Protein AF-A0A317XML4-F1 (afdb_monomer)

Secondary structure (DSSP, 8-state):
--B--HHHHHHHHHHHHHTT----B-SSTTBSBSS-----HHHHHHHHHHTT------SS---SS--TT-SSSB-TTSTTGGG-EEEEEEEE--SSEEEEEESSS--TTEEEEE-STTTTTT-EEEEEEEESSSS-EEEEEEEETHHHHHHHH-SS---SPPSSHHHHHHHHHHHHHHHHHHHHS-HHHH-BEEEEEEEE-SBHHHHHHHHHTSGGG-HHHHHS--SGGGGGG-EEEEEE-HHHHHHHHHHHHHT--

Mean predicted aligned error: 6.86 Å

Foldseek 3Di:
DQFDQLVCQVQLVVLCVVVVNDFDQDPDSGGRGPDDDDDDPLRSVVSCVVSPNPDDDDDPDDCPDDNPPDPKAFDPPDPCLQVDKDKDKDWDWDLFFKWKDFPDDADPFKDFDFDLPPVSPRTAKIWGFADDPVPDTKTKIKGTLQVVVCCVLDPDDDPDDDPDPVVVVVVLVSLVVVLVSLVPDGSRNGGTMMMIIMDRGSMPVRVCVVVVPDCRRPPCCQCPNPDPSSNRNRMDIDTHHSVNSSVSSVVVSVVSD

Organism: NCBI:txid1882483

Structure (mmCIF, N/CA/C/O backbone):
data_AF-A0A317XML4-F1
#
_entry.id   AF-A0A317XML4-F1
#
loop_
_atom_site.group_PDB
_atom_site.id
_atom_site.type_symbol
_atom_site.label_atom_id
_atom_site.label_alt_id
_atom_site.label_comp_id
_atom_site.label_asym_id
_atom_site.label_entity_id
_atom_site.label_seq_id
_atom_site.pdbx_PDB_ins_code
_atom_site.Cartn_x
_atom_site.Cartn_y
_atom_site.Cartn_z
_atom_site.occupancy
_atom_site.B_iso_or_equiv
_atom_site.auth_seq_id
_atom_site.auth_comp_id
_atom_site.auth_asym_id
_atom_site.auth_atom_id
_atom_site.pdbx_PDB_model_num
ATOM 1 N N . MET A 1 1 ? 5.910 8.068 15.445 1.00 62.94 1 MET A N 1
ATOM 2 C CA . MET A 1 1 ? 5.777 8.589 16.822 1.00 62.94 1 MET A CA 1
ATOM 3 C C . MET A 1 1 ? 4.395 8.221 17.334 1.00 62.94 1 MET A C 1
ATOM 5 O O . MET A 1 1 ? 3.422 8.563 16.672 1.00 62.94 1 MET A O 1
ATOM 9 N N . VAL A 1 2 ? 4.318 7.474 18.438 1.00 75.88 2 VAL A N 1
ATOM 10 C CA . VAL A 1 2 ? 3.042 7.070 19.051 1.00 75.88 2 VAL A CA 1
ATOM 11 C C . VAL A 1 2 ? 2.436 8.283 19.752 1.00 75.88 2 VAL A C 1
ATOM 13 O O . VAL A 1 2 ? 3.113 8.916 20.568 1.00 75.88 2 VAL A O 1
ATOM 16 N N . LYS A 1 3 ? 1.191 8.614 19.399 1.00 83.56 3 LYS A N 1
ATOM 17 C CA . LYS A 1 3 ? 0.411 9.648 20.080 1.00 83.56 3 LYS A CA 1
ATOM 18 C C . LYS A 1 3 ? -0.447 8.992 21.155 1.00 83.56 3 LYS A C 1
ATOM 20 O O . LYS A 1 3 ? -1.128 8.016 20.855 1.00 83.56 3 LYS A O 1
ATOM 25 N N . VAL A 1 4 ? -0.397 9.517 22.371 1.00 86.19 4 VAL A N 1
ATOM 26 C CA . VAL A 1 4 ? -1.144 9.013 23.531 1.00 86.19 4 VAL A CA 1
ATOM 27 C C . VAL A 1 4 ? -1.836 10.202 24.184 1.00 86.19 4 VAL A C 1
ATOM 29 O O . VAL A 1 4 ? -1.264 11.293 24.225 1.00 86.19 4 VAL A O 1
ATOM 32 N N . ALA A 1 5 ? -3.075 10.016 24.636 1.00 88.62 5 ALA A N 1
ATOM 33 C CA . ALA A 1 5 ? -3.770 11.060 25.376 1.00 88.62 5 ALA A CA 1
ATOM 34 C C . ALA A 1 5 ? -3.014 11.339 26.697 1.00 88.62 5 ALA A C 1
ATOM 36 O O . ALA A 1 5 ? -2.493 10.386 27.290 1.00 88.62 5 ALA A O 1
ATOM 37 N N . PRO A 1 6 ? -2.859 12.607 27.125 1.00 90.50 6 PRO A N 1
ATOM 38 C CA . PRO A 1 6 ? -1.992 12.964 28.251 1.00 90.50 6 PRO A CA 1
ATOM 39 C C . PRO A 1 6 ? -2.238 12.147 29.527 1.00 90.50 6 PRO A C 1
ATOM 41 O O . PRO A 1 6 ? -1.281 11.775 30.205 1.00 90.50 6 PRO A O 1
ATOM 44 N N . GLU A 1 7 ? -3.495 11.804 29.805 1.00 92.62 7 GLU A N 1
ATOM 45 C CA . GLU A 1 7 ? -3.939 11.014 30.954 1.00 92.62 7 GLU A CA 1
ATOM 46 C C . GLU A 1 7 ? -3.353 9.593 30.991 1.00 92.62 7 GLU A C 1
ATOM 48 O O . GLU A 1 7 ? -3.077 9.069 32.067 1.00 92.62 7 GLU A O 1
ATOM 53 N N . TYR A 1 8 ? -3.081 8.984 29.833 1.00 92.31 8 TYR A N 1
ATOM 54 C CA . TYR A 1 8 ? -2.523 7.631 29.744 1.00 92.31 8 TYR A CA 1
ATOM 55 C C . TYR A 1 8 ? -0.997 7.617 29.645 1.00 92.31 8 TYR A C 1
ATOM 57 O O . TYR A 1 8 ? -0.382 6.555 29.723 1.00 92.31 8 TYR A O 1
ATOM 65 N N . LYS A 1 9 ? -0.352 8.774 29.463 1.00 92.44 9 LYS A N 1
ATOM 66 C CA . LYS A 1 9 ? 1.081 8.839 29.156 1.00 92.44 9 LYS A CA 1
ATOM 67 C C . LYS A 1 9 ? 1.959 8.343 30.301 1.00 92.44 9 LYS A C 1
ATOM 69 O O . LYS A 1 9 ? 2.799 7.477 30.070 1.00 92.44 9 LYS A O 1
ATOM 74 N N . GLN A 1 10 ? 1.791 8.897 31.501 1.00 92.81 10 GLN A N 1
ATOM 75 C CA . GLN A 1 10 ? 2.610 8.507 32.650 1.00 92.81 10 GLN A CA 1
ATOM 76 C C . GLN A 1 10 ? 2.334 7.055 33.079 1.00 92.81 10 GLN A C 1
ATOM 78 O O . GLN A 1 10 ? 3.298 6.291 33.130 1.00 92.81 10 GLN A O 1
ATOM 83 N N . PRO A 1 11 ? 1.064 6.614 33.237 1.00 94.25 11 PRO A N 1
ATOM 84 C CA . PRO A 1 11 ? 0.772 5.215 33.552 1.00 94.25 11 PRO A CA 1
ATOM 85 C C . PRO A 1 11 ? 1.378 4.229 32.545 1.00 94.25 11 PRO A C 1
ATOM 87 O O . PRO A 1 11 ? 1.911 3.189 32.930 1.00 94.25 11 PRO A O 1
ATOM 90 N N . LEU A 1 12 ? 1.350 4.564 31.249 1.00 93.19 12 LEU A N 1
ATOM 91 C CA . LEU A 1 12 ? 1.927 3.714 30.209 1.00 93.19 12 LEU A CA 1
ATOM 92 C C . LEU A 1 12 ? 3.452 3.619 30.317 1.00 93.19 12 LEU A C 1
ATOM 94 O O . LEU A 1 12 ? 4.011 2.540 30.127 1.00 93.19 12 LEU A O 1
ATOM 98 N N . LEU A 1 13 ? 4.136 4.731 30.600 1.00 92.38 13 LEU A N 1
ATOM 99 C CA . LEU A 1 13 ? 5.589 4.740 30.786 1.00 92.38 13 LEU A CA 1
ATOM 100 C C . LEU A 1 13 ? 5.996 3.894 31.995 1.00 92.38 13 LEU A C 1
ATOM 102 O O . LEU A 1 13 ? 6.922 3.093 31.875 1.00 92.38 13 LEU A O 1
ATOM 106 N N . ASP A 1 14 ? 5.275 4.020 33.109 1.00 92.56 14 ASP A N 1
ATOM 107 C CA . ASP A 1 14 ? 5.543 3.266 34.336 1.00 92.56 14 ASP A CA 1
ATOM 108 C C . ASP A 1 14 ? 5.319 1.764 34.122 1.00 92.56 14 ASP A C 1
ATOM 110 O O . ASP A 1 14 ? 6.162 0.943 34.494 1.00 92.56 14 ASP A O 1
ATOM 114 N N . PHE A 1 15 ? 4.236 1.392 33.430 1.00 92.56 15 PHE A N 1
ATOM 115 C CA . PHE A 1 15 ? 3.964 -0.002 33.084 1.00 92.56 15 PHE A CA 1
ATOM 116 C C . PHE A 1 15 ? 5.056 -0.592 32.182 1.00 92.56 15 PHE A C 1
ATOM 118 O O . PHE A 1 15 ? 5.549 -1.695 32.430 1.00 92.56 15 PHE A O 1
ATOM 125 N N . LEU A 1 16 ? 5.466 0.138 31.140 1.00 91.12 16 LEU A N 1
ATOM 126 C CA . LEU A 1 16 ? 6.523 -0.299 30.225 1.00 91.12 16 LEU A CA 1
ATOM 127 C C . LEU A 1 16 ? 7.871 -0.447 30.945 1.00 91.12 16 LEU A C 1
ATOM 129 O O . LEU A 1 16 ? 8.558 -1.452 30.742 1.00 91.12 16 LEU A O 1
ATOM 133 N N . ALA A 1 17 ? 8.221 0.500 31.819 1.00 89.38 17 ALA A N 1
ATOM 134 C CA . ALA A 1 17 ? 9.421 0.427 32.646 1.00 89.38 17 ALA A CA 1
ATOM 135 C C . ALA A 1 17 ? 9.387 -0.791 33.584 1.00 89.38 17 ALA A C 1
ATOM 137 O O . ALA A 1 17 ? 10.364 -1.537 33.656 1.00 89.38 17 ALA A O 1
ATOM 138 N N . GLY A 1 18 ? 8.238 -1.070 34.212 1.00 87.75 18 GLY A N 1
ATOM 139 C CA . GLY A 1 18 ? 8.021 -2.261 35.042 1.00 87.75 18 GLY A CA 1
ATOM 140 C C . GLY A 1 18 ? 8.136 -3.591 34.283 1.00 87.75 18 GLY A C 1
ATOM 141 O O . GLY A 1 18 ? 8.391 -4.629 34.887 1.00 87.75 18 GLY A O 1
ATOM 142 N N . LYS A 1 19 ? 8.006 -3.576 32.950 1.00 87.12 19 LYS A N 1
ATOM 143 C CA . LYS A 1 19 ? 8.251 -4.728 32.061 1.00 87.12 19 LYS A CA 1
ATOM 144 C C . LYS A 1 19 ? 9.677 -4.765 31.489 1.00 87.12 19 LYS A C 1
ATOM 146 O O . LYS A 1 19 ? 9.942 -5.541 30.572 1.00 87.12 19 LYS A O 1
ATOM 151 N N . GLY A 1 20 ? 10.587 -3.935 32.002 1.00 84.88 20 GLY A N 1
ATOM 152 C CA . GLY A 1 20 ? 11.986 -3.870 31.569 1.00 84.88 20 GLY A CA 1
ATOM 153 C C . GLY A 1 20 ? 12.200 -3.152 30.233 1.00 84.88 20 GLY A C 1
ATOM 154 O O . GLY A 1 20 ? 13.279 -3.247 29.648 1.00 84.88 20 GLY A O 1
ATOM 155 N N . VAL A 1 21 ? 11.194 -2.437 29.717 1.00 86.38 21 VAL A N 1
ATOM 156 C CA . VAL A 1 21 ? 11.341 -1.649 28.491 1.00 86.38 21 VAL A CA 1
ATOM 157 C C . VAL A 1 21 ? 11.986 -0.310 28.842 1.00 86.38 21 VAL A C 1
ATOM 159 O O . VAL A 1 21 ? 11.403 0.512 29.544 1.00 86.38 21 VAL A O 1
ATOM 162 N N . VAL A 1 22 ? 13.186 -0.060 28.317 1.00 86.00 22 VAL A N 1
ATOM 163 C CA . VAL A 1 22 ? 13.890 1.212 28.523 1.00 86.00 22 VAL A CA 1
ATOM 164 C C . VAL A 1 22 ? 13.271 2.288 27.628 1.00 86.00 22 VAL A C 1
ATOM 166 O O . VAL A 1 22 ? 13.549 2.364 26.430 1.00 86.00 22 VAL A O 1
ATOM 169 N N . VAL A 1 23 ? 12.412 3.126 28.208 1.00 85.88 23 VAL A N 1
ATOM 170 C CA . VAL A 1 23 ? 11.758 4.255 27.531 1.00 85.88 23 VAL A CA 1
ATOM 171 C C . VAL A 1 23 ? 11.934 5.544 28.321 1.00 85.88 23 VAL A C 1
ATOM 173 O O . VAL A 1 23 ? 11.907 5.552 29.546 1.00 85.88 23 VAL A O 1
ATOM 176 N N . LYS A 1 24 ? 12.091 6.660 27.603 1.00 86.50 24 LYS A N 1
ATOM 177 C CA . LYS A 1 24 ? 12.110 8.003 28.189 1.00 86.50 24 LYS A CA 1
ATOM 178 C C . LYS A 1 24 ? 10.962 8.822 27.624 1.00 86.50 24 LYS A C 1
ATOM 180 O O . LYS A 1 24 ? 10.863 8.961 26.400 1.00 86.50 24 LYS A O 1
ATOM 185 N N . GLY A 1 25 ? 10.133 9.362 28.514 1.00 88.56 25 GLY A N 1
ATOM 186 C CA . GLY A 1 25 ? 8.994 10.203 28.161 1.00 88.56 25 GLY A CA 1
ATOM 187 C C . GLY A 1 25 ? 9.398 11.406 27.306 1.00 88.56 25 GLY A C 1
ATOM 188 O O . GLY A 1 25 ? 10.465 11.990 27.500 1.00 88.56 25 GLY A O 1
ATOM 189 N N . SER A 1 26 ? 8.561 11.756 26.330 1.00 90.56 26 SER A N 1
ATOM 190 C CA . SER A 1 26 ? 8.711 13.016 25.591 1.00 90.56 26 SER A CA 1
ATOM 191 C C . SER A 1 26 ? 8.314 14.210 26.462 1.00 90.56 26 SER A C 1
ATOM 193 O O . SER A 1 26 ? 7.468 14.071 27.339 1.00 90.56 26 SER A O 1
ATOM 195 N N . GLU A 1 27 ? 8.841 15.398 26.185 1.00 90.19 27 GLU A N 1
ATOM 196 C CA . GLU A 1 27 ? 8.374 16.646 26.814 1.00 90.19 27 GLU A CA 1
ATOM 197 C C . GLU A 1 27 ? 7.024 17.099 26.230 1.00 90.19 27 GLU A C 1
ATOM 199 O O . GLU A 1 27 ? 6.230 17.749 26.903 1.00 90.19 27 GLU A O 1
ATOM 204 N N . TYR A 1 28 ? 6.702 16.684 24.999 1.00 89.81 28 TYR A N 1
ATOM 205 C CA . TYR A 1 28 ? 5.423 17.008 24.370 1.00 89.81 28 TYR A CA 1
ATOM 206 C C . TYR A 1 28 ? 4.274 16.201 24.997 1.00 89.81 28 TYR A C 1
ATOM 208 O O . TYR A 1 28 ? 4.370 14.968 25.039 1.00 89.81 28 TYR A O 1
ATOM 216 N N . PRO A 1 29 ? 3.158 16.835 25.416 1.00 87.62 29 PRO A N 1
ATOM 217 C CA . PRO A 1 29 ? 2.081 16.171 26.160 1.00 87.62 29 PRO A CA 1
ATOM 218 C C . PRO A 1 29 ? 1.502 14.931 25.477 1.00 87.62 29 PRO A C 1
ATOM 220 O O . PRO A 1 29 ? 1.214 13.944 26.140 1.00 87.62 29 PRO A O 1
ATOM 223 N N . THR A 1 30 ? 1.392 14.954 24.149 1.00 87.25 30 THR A N 1
ATOM 224 C CA . THR A 1 30 ? 0.760 13.883 23.367 1.00 87.25 30 THR A CA 1
ATOM 225 C C . THR A 1 30 ? 1.743 12.884 22.765 1.00 87.25 30 THR A C 1
ATOM 227 O O . THR A 1 30 ? 1.318 11.887 22.189 1.00 87.25 30 THR A O 1
ATOM 230 N N . ALA A 1 31 ? 3.053 13.119 22.862 1.00 87.81 31 ALA A N 1
ATOM 231 C CA . ALA A 1 31 ? 4.061 12.180 22.378 1.00 87.81 31 ALA A CA 1
ATOM 232 C C . ALA A 1 31 ? 4.511 11.261 23.518 1.00 87.81 31 ALA A C 1
ATOM 234 O O . ALA A 1 31 ? 4.876 11.739 24.592 1.00 87.81 31 ALA A O 1
ATOM 235 N N . LEU A 1 32 ? 4.523 9.945 23.278 1.00 88.00 32 LEU A N 1
ATOM 236 C CA . LEU A 1 32 ? 4.879 8.976 24.318 1.00 88.00 32 LEU A CA 1
ATOM 237 C C . LEU A 1 32 ? 6.362 9.059 24.707 1.00 88.00 32 LEU A C 1
ATOM 239 O O . LEU A 1 32 ? 6.684 9.367 25.850 1.00 88.00 32 LEU A O 1
ATOM 243 N N . ILE A 1 33 ? 7.266 8.829 23.750 1.00 89.12 33 ILE A N 1
ATOM 244 C CA . ILE A 1 33 ? 8.714 8.751 23.989 1.00 89.12 33 ILE A CA 1
ATOM 245 C C . ILE A 1 33 ? 9.490 9.821 23.222 1.00 89.12 33 ILE A C 1
ATOM 247 O O . ILE A 1 33 ? 9.076 10.247 22.143 1.00 89.12 33 ILE A O 1
ATOM 251 N N . ARG A 1 34 ? 10.640 10.230 23.768 1.00 85.56 34 ARG A N 1
ATOM 252 C CA . ARG A 1 34 ? 11.589 11.148 23.113 1.00 85.56 34 ARG A CA 1
ATOM 253 C C . ARG A 1 34 ? 12.389 10.475 21.988 1.00 85.56 34 ARG A C 1
ATOM 255 O O . ARG A 1 34 ? 12.755 11.135 21.023 1.00 85.56 34 ARG A O 1
ATOM 262 N N . GLY A 1 35 ? 12.711 9.191 22.150 1.00 80.56 35 GLY A N 1
ATOM 263 C CA . GLY A 1 35 ? 13.576 8.431 21.240 1.00 80.56 35 GLY A CA 1
ATOM 264 C C . GLY A 1 35 ? 12.828 7.624 20.173 1.00 80.56 35 GLY A C 1
ATOM 265 O O . GLY A 1 35 ? 11.612 7.714 20.034 1.00 80.56 35 GLY A O 1
ATOM 266 N N . ASN A 1 36 ? 13.572 6.775 19.458 1.00 75.19 36 ASN A N 1
ATOM 267 C CA . ASN A 1 36 ? 13.061 5.907 18.386 1.00 75.19 36 ASN A CA 1
ATOM 268 C C . ASN A 1 36 ? 12.953 4.434 18.814 1.00 75.19 36 ASN A C 1
ATOM 270 O O . ASN A 1 36 ? 13.123 3.536 17.990 1.00 75.19 36 ASN A O 1
ATOM 274 N N . GLN A 1 37 ? 12.715 4.179 20.104 1.00 80.62 37 GLN A N 1
ATOM 275 C CA . GLN A 1 37 ? 12.613 2.812 20.605 1.00 80.62 37 GLN A CA 1
ATOM 276 C C . GLN A 1 37 ? 11.454 2.084 19.918 1.00 80.62 37 GLN A C 1
ATOM 278 O O . GLN A 1 37 ? 10.338 2.603 19.830 1.00 80.62 37 GLN A O 1
ATOM 283 N N . VAL A 1 38 ? 11.726 0.877 19.427 1.00 80.88 38 VAL A N 1
ATOM 284 C CA . VAL A 1 38 ? 10.724 0.047 18.759 1.00 80.88 38 VAL A CA 1
ATOM 285 C C . VAL A 1 38 ? 9.962 -0.749 19.811 1.00 80.88 38 VAL A C 1
ATOM 287 O O . VAL A 1 38 ? 10.556 -1.500 20.582 1.00 80.88 38 VAL A O 1
ATOM 290 N N . ILE A 1 39 ? 8.639 -0.595 19.819 1.00 80.12 39 ILE A N 1
ATOM 291 C CA . ILE A 1 39 ? 7.710 -1.394 20.621 1.00 80.12 39 ILE A CA 1
ATOM 292 C C . ILE A 1 39 ? 6.760 -2.071 19.638 1.00 80.12 39 ILE A C 1
ATOM 294 O O . ILE A 1 39 ? 6.164 -1.408 18.788 1.00 80.12 39 ILE A O 1
ATOM 298 N N . THR A 1 40 ? 6.633 -3.394 19.723 1.00 80.88 40 THR A N 1
ATOM 299 C CA . THR A 1 40 ? 5.688 -4.149 18.890 1.00 80.88 40 THR A CA 1
ATOM 300 C C . THR A 1 40 ? 4.257 -3.746 19.236 1.00 80.88 40 THR A C 1
ATOM 302 O O . THR A 1 40 ? 3.941 -3.602 20.418 1.00 80.88 40 THR A O 1
ATOM 305 N N . VAL A 1 41 ? 3.381 -3.639 18.237 1.00 81.38 41 VAL A N 1
ATOM 306 C CA . VAL A 1 41 ? 1.989 -3.193 18.431 1.00 81.38 41 VAL A CA 1
ATOM 307 C C . VAL A 1 41 ? 1.239 -4.045 19.461 1.00 81.38 41 VAL A C 1
ATOM 309 O O . VAL A 1 41 ? 0.611 -3.470 20.340 1.00 81.38 41 VAL A O 1
ATOM 312 N N . GLY A 1 42 ? 1.380 -5.376 19.436 1.00 81.19 42 GLY A N 1
ATOM 313 C CA . GLY A 1 42 ? 0.744 -6.259 20.426 1.00 81.19 42 GLY A CA 1
ATOM 314 C C . GLY A 1 42 ? 1.128 -5.924 21.874 1.00 81.19 42 GLY A C 1
ATOM 315 O O . GLY A 1 42 ? 0.258 -5.714 22.711 1.00 81.19 42 GLY A O 1
ATOM 316 N N . LYS A 1 43 ? 2.429 -5.755 22.161 1.00 83.31 43 LYS A N 1
ATOM 317 C CA . LYS A 1 43 ? 2.903 -5.324 23.494 1.00 83.31 43 LYS A CA 1
ATOM 318 C C . LYS A 1 43 ? 2.383 -3.942 23.894 1.00 83.31 43 LYS A C 1
ATOM 320 O O . LYS A 1 43 ? 2.079 -3.723 25.060 1.00 83.31 43 LYS A O 1
ATOM 325 N N . LEU A 1 44 ? 2.308 -3.008 22.943 1.00 87.25 44 LEU A N 1
ATOM 326 C CA . LEU A 1 44 ? 1.776 -1.671 23.204 1.00 87.25 44 LEU A CA 1
ATOM 327 C C . LEU A 1 44 ? 0.285 -1.726 23.559 1.00 87.25 44 LEU A C 1
ATOM 329 O O . LEU A 1 44 ? -0.134 -1.022 24.472 1.00 87.25 44 LEU A O 1
ATOM 333 N N . ILE A 1 45 ? -0.491 -2.568 22.872 1.00 87.38 45 ILE A N 1
ATOM 334 C CA . ILE A 1 45 ? -1.910 -2.778 23.171 1.00 87.38 45 ILE A CA 1
ATOM 335 C C . ILE A 1 45 ? -2.084 -3.359 24.570 1.00 87.38 45 ILE A C 1
ATOM 337 O O . ILE A 1 45 ? -2.774 -2.753 25.378 1.00 87.38 45 ILE A O 1
ATOM 341 N N . GLN A 1 46 ? -1.387 -4.454 24.885 1.00 86.50 46 GLN A N 1
ATOM 342 C CA . GLN A 1 46 ? -1.466 -5.087 26.206 1.00 86.50 46 GLN A CA 1
ATOM 343 C C . GLN A 1 46 ? -1.132 -4.103 27.335 1.00 86.50 46 GLN A C 1
ATOM 345 O O . GLN A 1 46 ? -1.775 -4.106 28.380 1.00 86.50 46 GLN A O 1
ATOM 350 N N . ALA A 1 47 ? -0.135 -3.238 27.126 1.00 90.44 47 ALA A N 1
ATOM 351 C CA . ALA A 1 47 ? 0.225 -2.209 28.094 1.00 90.44 47 ALA A CA 1
ATOM 352 C C . ALA A 1 47 ? -0.858 -1.127 28.239 1.00 90.44 47 ALA A C 1
ATOM 354 O O . ALA A 1 47 ? -1.147 -0.707 29.354 1.00 90.44 47 ALA A O 1
ATOM 355 N N . LEU A 1 48 ? -1.468 -0.690 27.132 1.00 91.62 48 LEU A N 1
ATOM 356 C CA . LEU A 1 48 ? -2.572 0.274 27.134 1.00 91.62 48 LEU A CA 1
ATOM 357 C C . LEU A 1 48 ? -3.823 -0.298 27.818 1.00 91.62 48 LEU A C 1
ATOM 359 O O . LEU A 1 48 ? -4.441 0.384 28.632 1.00 91.62 48 LEU A O 1
ATOM 363 N N . GLU A 1 49 ? -4.167 -1.553 27.547 1.00 90.31 49 GLU A N 1
ATOM 364 C CA . GLU A 1 49 ? -5.280 -2.245 28.203 1.00 90.31 49 GLU A CA 1
ATOM 365 C C . GLU A 1 49 ? -5.034 -2.399 29.707 1.00 90.31 49 GLU A C 1
ATOM 367 O O . GLU A 1 49 ? -5.925 -2.126 30.509 1.00 90.31 49 GLU A O 1
ATOM 372 N N . ALA A 1 50 ? -3.806 -2.748 30.106 1.00 91.56 50 ALA A N 1
ATOM 373 C CA . ALA A 1 50 ? -3.442 -2.916 31.511 1.00 91.56 50 ALA A CA 1
ATOM 374 C C . ALA A 1 50 ? -3.556 -1.623 32.338 1.00 91.56 50 ALA A C 1
ATOM 376 O O . ALA A 1 50 ? -3.778 -1.693 33.544 1.00 91.56 50 ALA A O 1
ATOM 377 N N . ILE A 1 51 ? -3.432 -0.452 31.706 1.00 94.00 51 ILE A N 1
ATOM 378 C CA . ILE A 1 51 ? -3.640 0.852 32.358 1.00 94.00 51 ILE A CA 1
ATOM 379 C C . ILE A 1 51 ? -5.077 1.381 32.202 1.00 94.00 51 ILE A C 1
ATOM 381 O O . ILE A 1 51 ? -5.341 2.543 32.505 1.00 94.00 51 ILE A O 1
ATOM 385 N N . GLY A 1 52 ? -6.005 0.558 31.704 1.00 92.31 52 GLY A N 1
ATOM 386 C CA . GLY A 1 52 ? -7.416 0.913 31.552 1.00 92.31 52 GLY A CA 1
ATOM 387 C C . GLY A 1 52 ? -7.736 1.781 30.331 1.00 92.31 52 GLY A C 1
ATOM 388 O O . GLY A 1 52 ? -8.779 2.436 30.303 1.00 92.31 52 GLY A O 1
ATOM 389 N N . CYS A 1 53 ? -6.870 1.820 29.313 1.00 91.69 53 CYS A N 1
ATOM 390 C CA . CYS A 1 53 ? -7.185 2.497 28.057 1.00 91.69 53 CYS A CA 1
ATOM 391 C C . CYS A 1 53 ? -8.233 1.692 27.276 1.00 91.69 53 CYS A C 1
ATOM 393 O O . CYS A 1 53 ? -7.976 0.573 26.840 1.00 91.69 53 CYS A O 1
ATOM 395 N N . GLN A 1 54 ? -9.417 2.275 27.082 1.00 87.44 54 GLN A N 1
ATOM 396 C CA . GLN A 1 54 ? -10.554 1.590 26.451 1.00 87.44 54 GLN A CA 1
ATOM 397 C C . GLN A 1 54 ? -10.567 1.692 24.922 1.00 87.44 54 GLN A C 1
ATOM 399 O O . GLN A 1 54 ? -11.298 0.968 24.252 1.00 87.44 54 GLN A O 1
ATOM 404 N N . THR A 1 55 ? -9.830 2.642 24.343 1.00 86.69 55 THR A N 1
ATOM 405 C CA . THR A 1 55 ? -9.881 2.925 22.904 1.00 86.69 55 THR A CA 1
ATOM 406 C C . THR A 1 55 ? -8.497 3.238 22.367 1.00 86.69 55 THR A C 1
ATOM 408 O O . THR A 1 55 ? -7.818 4.147 22.839 1.00 86.69 55 THR A O 1
ATOM 411 N N . ILE A 1 56 ? -8.108 2.528 21.307 1.00 86.75 56 ILE A N 1
ATOM 412 C CA . ILE A 1 56 ? -6.822 2.700 20.635 1.00 86.75 56 ILE A CA 1
ATOM 413 C C . ILE A 1 56 ? -7.080 2.925 19.146 1.00 86.75 56 ILE A C 1
ATOM 415 O O . ILE A 1 56 ? -7.704 2.101 18.479 1.00 86.75 56 ILE A O 1
ATOM 419 N N . ARG A 1 57 ? -6.579 4.039 18.596 1.00 84.94 57 ARG A N 1
ATOM 420 C CA . ARG A 1 57 ? -6.639 4.315 17.154 1.00 84.94 57 ARG A CA 1
ATOM 421 C C . ARG A 1 57 ? -5.282 4.083 16.508 1.00 84.94 57 ARG A C 1
ATOM 423 O O . ARG A 1 57 ? -4.345 4.855 16.713 1.00 84.94 57 ARG A O 1
ATOM 430 N N . PHE A 1 58 ? -5.202 3.072 15.650 1.00 79.81 58 PHE A N 1
ATOM 431 C CA . PHE A 1 58 ? -4.027 2.846 14.818 1.00 79.81 58 PHE A CA 1
ATOM 432 C C . PHE A 1 58 ? -4.066 3.720 13.569 1.00 79.81 58 PHE A C 1
ATOM 434 O O . PHE A 1 58 ? -5.026 3.696 12.804 1.00 79.81 58 PHE A O 1
ATOM 441 N N . GLN A 1 59 ? -2.996 4.478 13.342 1.00 75.69 59 GLN A N 1
ATOM 442 C CA . GLN A 1 59 ? -2.755 5.147 12.067 1.00 75.69 59 GLN A CA 1
ATOM 443 C C . GLN A 1 59 ? -1.643 4.399 11.333 1.00 75.69 59 GLN A C 1
ATOM 445 O O . GLN A 1 59 ? -0.566 4.202 11.892 1.00 75.69 59 GLN A O 1
ATOM 450 N N . ALA A 1 60 ? -1.911 3.993 10.088 1.00 66.81 60 ALA A N 1
ATOM 451 C CA . ALA A 1 60 ? -0.953 3.311 9.212 1.00 66.81 60 ALA A CA 1
ATOM 452 C C . ALA A 1 60 ? -0.381 1.990 9.774 1.00 66.81 60 ALA A C 1
ATOM 454 O O . ALA A 1 60 ? 0.806 1.696 9.615 1.00 66.81 60 ALA A O 1
ATOM 455 N N . TYR A 1 61 ? -1.225 1.167 10.405 1.00 68.06 61 TYR A N 1
ATOM 456 C CA . TYR A 1 61 ? -0.860 -0.207 10.746 1.00 68.06 61 TYR A CA 1
ATOM 457 C C . TYR A 1 61 ? -0.997 -1.105 9.512 1.00 68.06 61 TYR A C 1
ATOM 459 O O . TYR A 1 61 ? -2.098 -1.438 9.082 1.00 68.06 61 TYR A O 1
ATOM 467 N N . GLY A 1 62 ? 0.135 -1.488 8.922 1.00 65.56 62 GLY A N 1
ATOM 468 C CA . GLY A 1 62 ? 0.159 -2.557 7.931 1.00 65.56 62 GLY A CA 1
ATOM 469 C C . GLY A 1 62 ? 0.114 -3.897 8.653 1.00 65.56 62 GLY A C 1
ATOM 470 O O . GLY A 1 62 ? 1.115 -4.271 9.262 1.00 65.56 62 GLY A O 1
ATOM 471 N N . MET A 1 63 ? -1.012 -4.608 8.570 1.00 64.69 63 MET A N 1
ATOM 472 C CA . MET A 1 63 ? -1.158 -5.969 9.095 1.00 64.69 63 MET A CA 1
ATOM 473 C C . MET A 1 63 ? -0.259 -6.922 8.293 1.00 64.69 63 MET A C 1
ATOM 475 O O . MET A 1 63 ? -0.667 -7.526 7.304 1.00 64.69 63 MET A O 1
ATOM 479 N N . LYS A 1 64 ? 1.021 -6.966 8.667 1.00 66.12 64 LYS A N 1
ATOM 480 C CA . LYS A 1 64 ? 2.019 -7.908 8.140 1.00 66.12 64 LYS A CA 1
ATOM 481 C C . LYS A 1 64 ? 2.060 -9.197 8.959 1.00 66.12 64 LYS A C 1
ATOM 483 O O . LYS A 1 64 ? 2.519 -10.209 8.449 1.00 66.12 64 LYS A O 1
ATOM 488 N N . GLU A 1 65 ? 1.552 -9.133 10.186 1.00 60.62 65 GLU A N 1
ATOM 489 C CA . GLU A 1 65 ? 1.376 -10.240 11.120 1.00 60.62 65 GLU A CA 1
ATOM 490 C C . GLU A 1 65 ? 0.010 -10.077 11.807 1.00 60.62 65 GLU A C 1
ATOM 492 O O . GLU A 1 65 ? -0.446 -8.936 11.960 1.00 60.62 65 GLU A O 1
ATOM 497 N N . PRO A 1 66 ? -0.667 -11.175 12.185 1.00 64.94 66 PRO A N 1
ATOM 498 C CA . PRO A 1 66 ? -1.868 -11.113 13.010 1.00 64.94 66 PRO A CA 1
ATOM 499 C C . PRO A 1 66 ? -1.593 -10.423 14.352 1.00 64.94 66 PRO A C 1
ATOM 501 O O . PRO A 1 66 ? -0.489 -10.500 14.886 1.00 64.94 66 PRO A O 1
ATOM 504 N N . LEU A 1 67 ? -2.605 -9.758 14.910 1.00 68.44 67 LEU A N 1
ATOM 505 C CA . LEU A 1 67 ? -2.568 -9.340 16.309 1.00 68.44 67 LEU A CA 1
ATOM 506 C C . LEU A 1 67 ? -3.155 -10.471 17.150 1.00 68.44 67 LEU A C 1
ATOM 508 O O . LEU A 1 67 ? -4.361 -10.715 17.100 1.00 68.44 67 LEU A O 1
ATOM 512 N N . ASP A 1 68 ? -2.299 -11.164 17.899 1.00 68.19 68 ASP A N 1
ATOM 513 C CA . ASP A 1 68 ? -2.720 -12.246 18.788 1.00 68.19 68 ASP A CA 1
ATOM 514 C C . ASP A 1 68 ? -3.821 -11.763 19.742 1.00 68.19 68 ASP A C 1
ATOM 516 O O . ASP A 1 68 ? -3.687 -10.723 20.387 1.00 68.19 68 ASP A O 1
ATOM 520 N N . GLY A 1 69 ? -4.922 -12.515 19.809 1.00 69.06 69 GLY A N 1
ATOM 521 C CA . GLY A 1 69 ? -6.085 -12.184 20.639 1.00 69.06 69 GLY A CA 1
ATOM 522 C C . GLY A 1 69 ? -7.145 -11.294 19.976 1.00 69.06 69 GLY A C 1
ATOM 523 O O . GLY A 1 69 ? -8.221 -11.142 20.546 1.00 69.06 69 GLY A O 1
ATOM 524 N N . TYR A 1 70 ? -6.912 -10.770 18.765 1.00 73.38 70 TYR A N 1
ATOM 525 C CA . TYR A 1 70 ? -7.898 -9.961 18.034 1.00 73.38 70 TYR A CA 1
ATOM 526 C C . TYR A 1 70 ? -8.389 -10.696 16.784 1.00 73.38 70 TYR A C 1
ATOM 528 O O . TYR A 1 70 ? -7.651 -10.873 15.816 1.00 73.38 70 TYR A O 1
ATOM 536 N N . SER A 1 71 ? -9.656 -11.119 16.800 1.00 72.88 71 SER A N 1
ATOM 537 C CA . SER A 1 71 ? -10.300 -11.830 15.685 1.00 72.88 71 SER A CA 1
ATOM 538 C C . SER A 1 71 ? -10.832 -10.900 14.587 1.00 72.88 71 SER A C 1
ATOM 540 O O . SER A 1 71 ? -10.916 -11.307 13.429 1.00 72.88 71 SER A O 1
ATOM 542 N N . ASP A 1 72 ? -11.165 -9.652 14.927 1.00 86.00 72 ASP A N 1
ATOM 543 C CA . ASP A 1 72 ? -11.609 -8.609 14.000 1.00 86.00 72 ASP A CA 1
ATOM 544 C C . ASP A 1 72 ? -11.067 -7.249 14.467 1.00 86.00 72 ASP A C 1
ATOM 546 O O . ASP A 1 72 ? -11.086 -6.938 15.658 1.00 86.00 72 ASP A O 1
ATOM 550 N N . LEU A 1 73 ? -10.554 -6.440 13.538 1.00 88.06 73 LEU A N 1
ATOM 551 C CA . LEU A 1 73 ? -10.039 -5.110 13.862 1.00 88.06 73 LEU A CA 1
ATOM 552 C C . LEU A 1 73 ? -11.155 -4.082 13.727 1.00 88.06 73 LEU A C 1
ATOM 554 O O . LEU A 1 73 ? -11.756 -3.954 12.662 1.00 88.06 73 LEU A O 1
ATOM 558 N N . GLY A 1 74 ? -11.369 -3.299 14.779 1.00 88.44 74 GLY A N 1
ATOM 559 C CA . GLY A 1 74 ? -12.434 -2.302 14.854 1.00 88.44 74 GLY A CA 1
ATOM 560 C C . GLY A 1 74 ? -13.574 -2.744 15.768 1.00 88.44 74 GLY A C 1
ATOM 561 O O . GLY A 1 74 ? -13.625 -3.877 16.231 1.00 88.44 74 GLY A O 1
ATOM 562 N N . ASN A 1 75 ? -14.483 -1.818 16.046 1.00 89.69 75 ASN A N 1
ATOM 563 C CA . ASN A 1 75 ? -15.636 -2.039 16.910 1.00 89.69 75 ASN A CA 1
ATOM 564 C C . ASN A 1 75 ? -16.836 -1.325 16.278 1.00 89.69 75 ASN A C 1
ATOM 566 O O . ASN A 1 75 ? -16.753 -0.128 16.011 1.00 89.69 75 ASN A O 1
ATOM 570 N N . VAL A 1 76 ? -17.924 -2.057 16.018 1.00 93.00 76 VAL A N 1
ATOM 571 C CA . VAL A 1 76 ? -19.131 -1.528 15.358 1.00 93.00 76 VAL A CA 1
ATOM 572 C C . VAL A 1 76 ? -19.875 -0.484 16.190 1.00 93.00 76 VAL A C 1
ATOM 574 O O . VAL A 1 76 ? -20.491 0.412 15.607 1.00 93.00 76 VAL A O 1
ATOM 577 N N . ASP A 1 77 ? -19.768 -0.579 17.514 1.00 93.00 77 ASP A N 1
ATOM 578 C CA . ASP A 1 77 ? -20.467 0.273 18.481 1.00 93.00 77 ASP A CA 1
ATOM 579 C C . ASP A 1 77 ? -19.662 1.530 18.832 1.00 93.00 77 ASP A C 1
ATOM 581 O O . ASP A 1 77 ? -20.151 2.436 19.504 1.00 93.00 77 ASP A O 1
ATOM 585 N N . HIS A 1 78 ? -18.411 1.614 18.372 1.00 91.00 78 HIS A N 1
ATOM 586 C CA . HIS A 1 78 ? -17.567 2.763 18.656 1.00 91.00 78 HIS A CA 1
ATOM 587 C C . HIS A 1 78 ? -18.076 4.014 17.899 1.00 91.00 78 HIS A C 1
ATOM 589 O O . HIS A 1 78 ? -18.243 3.950 16.679 1.00 91.00 78 HIS A O 1
ATOM 595 N N . PRO A 1 79 ? -18.228 5.192 18.543 1.00 92.50 79 PRO A N 1
ATOM 596 C CA . PRO A 1 79 ? -18.797 6.392 17.906 1.00 92.50 79 PRO A CA 1
ATOM 597 C C . PRO A 1 79 ? -18.066 6.866 16.640 1.00 92.50 79 PRO A C 1
ATOM 599 O O . PRO A 1 79 ? -18.650 7.497 15.769 1.00 92.50 79 PRO A O 1
ATOM 602 N N . MET A 1 80 ? -16.771 6.558 16.532 1.00 91.38 80 MET A N 1
ATOM 603 C CA . MET A 1 80 ? -15.932 6.879 15.366 1.00 91.38 80 MET A CA 1
ATOM 604 C C . MET A 1 80 ? -15.652 5.679 14.447 1.00 91.38 80 MET A C 1
ATOM 606 O O . MET A 1 80 ? -14.694 5.722 13.673 1.00 91.38 80 MET A O 1
ATOM 610 N N . ALA A 1 81 ? -16.420 4.591 14.546 1.00 92.06 81 ALA A N 1
ATOM 611 C CA . ALA A 1 81 ? -16.196 3.383 13.749 1.00 92.06 81 ALA A CA 1
ATOM 612 C C . ALA A 1 81 ? -16.252 3.657 12.238 1.00 92.06 81 ALA A C 1
ATOM 614 O O . ALA A 1 81 ? -15.474 3.084 11.481 1.00 92.06 81 ALA A O 1
ATOM 615 N N . ASP A 1 82 ? -17.096 4.593 11.801 1.00 91.56 82 ASP A N 1
ATOM 616 C CA . ASP A 1 82 ? -17.224 4.975 10.388 1.00 91.56 82 ASP A CA 1
ATOM 617 C C . ASP A 1 82 ? -15.982 5.702 9.836 1.00 91.56 82 ASP A C 1
ATOM 619 O O . ASP A 1 82 ? -15.799 5.802 8.625 1.00 91.56 82 ASP A O 1
ATOM 623 N N . LEU A 1 83 ? -15.075 6.161 10.710 1.00 90.88 83 LEU A N 1
ATOM 624 C CA . LEU A 1 83 ? -13.785 6.746 10.321 1.00 90.88 83 LEU A CA 1
ATOM 625 C C . LEU A 1 83 ? -12.684 5.696 10.125 1.00 90.88 83 LEU A C 1
ATOM 627 O O . LEU A 1 83 ? -11.527 6.065 9.880 1.00 90.88 83 LEU A O 1
ATOM 631 N N .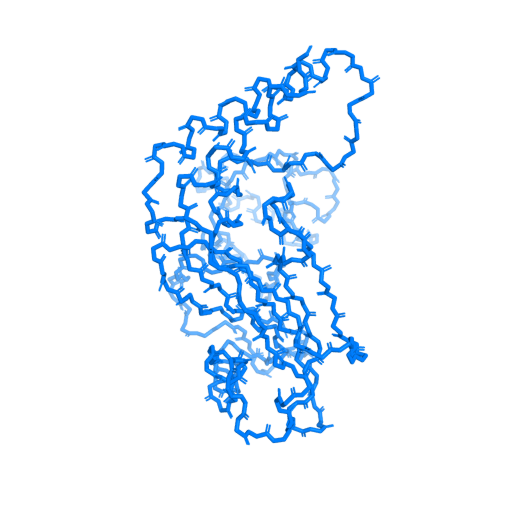 ASN A 1 84 ? -12.985 4.412 10.311 1.00 92.31 84 ASN A N 1
ATOM 632 C CA . ASN A 1 84 ? -12.034 3.341 10.054 1.00 92.31 84 ASN A CA 1
ATOM 633 C C . ASN A 1 84 ? -11.845 3.173 8.545 1.00 92.31 84 ASN A C 1
ATOM 635 O O . ASN A 1 84 ? -12.772 3.294 7.747 1.00 92.31 84 ASN A O 1
ATOM 639 N N . THR A 1 85 ? -10.603 2.941 8.138 1.00 92.06 85 THR A N 1
ATOM 640 C CA . THR A 1 85 ? -10.227 2.753 6.737 1.00 92.06 85 THR A CA 1
ATOM 641 C C . THR A 1 85 ? -9.275 1.573 6.653 1.00 92.06 85 THR A C 1
ATOM 643 O O . THR A 1 85 ? -8.303 1.511 7.404 1.00 92.06 85 THR A O 1
ATOM 646 N N . PHE A 1 86 ? -9.560 0.653 5.738 1.00 91.56 86 PHE A N 1
ATOM 647 C CA . PHE A 1 86 ? -8.805 -0.577 5.541 1.00 91.56 86 PHE A CA 1
ATOM 648 C C . PHE A 1 86 ? -8.279 -0.648 4.110 1.00 91.56 86 PHE A C 1
ATOM 650 O O . PHE A 1 86 ? -9.030 -0.427 3.161 1.00 91.56 86 PHE A O 1
ATOM 657 N N . ASP A 1 87 ? -6.999 -0.989 3.966 1.00 92.38 87 ASP A N 1
ATOM 658 C CA . ASP A 1 87 ? -6.364 -1.290 2.683 1.00 92.38 87 ASP A CA 1
ATOM 659 C C . ASP A 1 87 ? -6.303 -2.810 2.496 1.00 92.38 87 ASP A C 1
ATOM 661 O O . ASP A 1 87 ? -5.488 -3.499 3.114 1.00 92.38 87 ASP A O 1
ATOM 665 N N . LEU A 1 88 ? -7.164 -3.348 1.635 1.00 92.94 88 LEU A N 1
ATOM 666 C CA . LEU A 1 88 ? -7.193 -4.771 1.303 1.00 92.94 88 LEU A CA 1
ATOM 667 C C . LEU A 1 88 ? -6.402 -5.011 0.024 1.00 92.94 88 LEU A C 1
ATOM 669 O O . LEU A 1 88 ? -6.682 -4.402 -1.002 1.00 92.94 88 LEU A O 1
ATOM 673 N N . GLY A 1 89 ? -5.406 -5.894 0.072 1.00 93.50 89 GLY A N 1
ATOM 674 C CA . GLY A 1 89 ? -4.508 -6.145 -1.053 1.00 93.50 89 GLY A CA 1
ATOM 675 C C . GLY A 1 89 ? -4.510 -7.595 -1.516 1.00 93.50 89 GLY A C 1
ATOM 676 O O . GLY A 1 89 ? -4.468 -8.509 -0.698 1.00 93.50 89 GLY A O 1
ATOM 677 N N . LYS A 1 90 ? -4.463 -7.808 -2.834 1.00 95.06 90 LYS A N 1
ATOM 678 C CA . LYS A 1 90 ? -4.266 -9.121 -3.460 1.00 95.06 90 LYS A CA 1
ATOM 679 C C . LYS A 1 90 ? -3.069 -9.083 -4.405 1.00 95.06 90 LYS A C 1
ATOM 681 O O . LYS A 1 90 ? -2.971 -8.214 -5.271 1.00 95.06 90 LYS A O 1
ATOM 686 N N . MET A 1 91 ? -2.146 -10.025 -4.218 1.00 95.56 91 MET A N 1
ATOM 687 C CA . MET A 1 91 ? -0.969 -10.193 -5.070 1.00 95.56 91 MET A CA 1
ATOM 688 C C . MET A 1 91 ? -1.261 -11.199 -6.185 1.00 95.56 91 MET A C 1
ATOM 690 O O . MET A 1 91 ? -1.760 -12.290 -5.920 1.00 95.56 91 MET A O 1
ATOM 694 N N . TYR A 1 92 ? -0.897 -10.841 -7.410 1.00 96.38 92 TYR A N 1
ATOM 695 C CA . TYR A 1 92 ? -0.946 -11.683 -8.598 1.00 96.38 92 TYR A CA 1
ATOM 696 C C . TYR A 1 92 ? 0.490 -11.976 -9.038 1.00 96.38 92 TYR A C 1
ATOM 698 O O . TYR A 1 92 ? 1.100 -11.118 -9.680 1.00 96.38 92 TYR A O 1
ATOM 706 N N . PRO A 1 93 ? 1.068 -13.123 -8.636 1.00 95.12 93 PRO A N 1
ATOM 707 C CA . PRO A 1 93 ? 2.446 -13.455 -8.970 1.00 95.12 93 PRO A CA 1
ATOM 708 C C . PRO A 1 93 ? 2.596 -13.711 -10.471 1.00 95.12 93 PRO A C 1
ATOM 710 O O . PRO A 1 93 ? 1.730 -14.311 -11.100 1.00 95.12 93 PRO A O 1
ATOM 713 N N . ASP A 1 94 ? 3.721 -13.272 -11.021 1.00 95.56 94 ASP A N 1
ATOM 714 C CA . ASP A 1 94 ? 4.137 -13.493 -12.406 1.00 95.56 94 ASP A CA 1
ATOM 715 C C . ASP A 1 94 ? 5.677 -13.462 -12.429 1.00 95.56 94 ASP A C 1
ATOM 717 O O . ASP A 1 94 ? 6.264 -12.760 -11.599 1.00 95.56 94 ASP A O 1
ATOM 721 N N . PRO A 1 95 ? 6.374 -14.219 -13.293 1.00 94.12 95 PRO A N 1
ATOM 722 C CA . PRO A 1 95 ? 7.829 -14.104 -13.426 1.00 94.12 95 PRO A CA 1
ATOM 723 C C . PRO A 1 95 ? 8.298 -12.737 -13.960 1.00 94.12 95 PRO A C 1
ATOM 725 O O . PRO A 1 95 ? 9.454 -12.373 -13.733 1.00 94.12 95 PRO A O 1
ATOM 728 N N . SER A 1 96 ? 7.432 -11.994 -14.652 1.00 96.75 96 SER A N 1
ATOM 729 C CA . SER A 1 96 ? 7.705 -10.674 -15.222 1.00 96.75 96 SER A CA 1
ATOM 730 C C . SER A 1 96 ? 7.202 -9.550 -14.318 1.00 96.75 96 SER A C 1
ATOM 732 O O . SER A 1 96 ? 6.203 -9.673 -13.607 1.00 96.75 96 SER A O 1
ATOM 734 N N . ILE A 1 97 ? 7.875 -8.404 -14.361 1.00 97.62 97 ILE A N 1
ATOM 735 C CA . ILE A 1 97 ? 7.410 -7.163 -13.741 1.00 97.62 97 ILE A CA 1
ATOM 736 C C . ILE A 1 97 ? 6.236 -6.641 -14.574 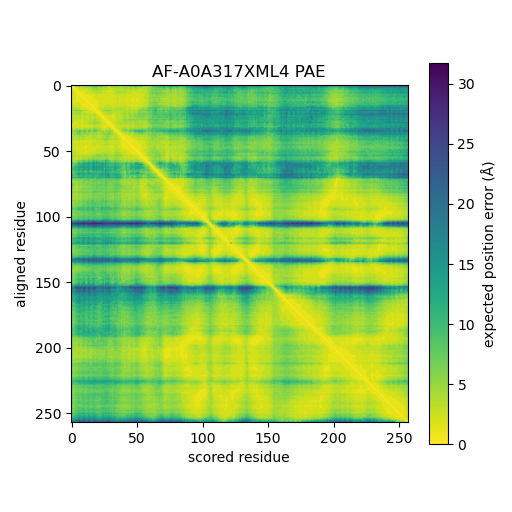1.00 97.62 97 ILE A C 1
ATOM 738 O O . ILE A 1 97 ? 6.401 -6.329 -15.752 1.00 97.62 97 ILE A O 1
ATOM 742 N N . ILE A 1 98 ? 5.050 -6.547 -13.969 1.00 97.62 98 ILE A N 1
ATOM 743 C CA . ILE A 1 98 ? 3.839 -6.096 -14.665 1.00 97.62 98 ILE A CA 1
ATOM 744 C C . ILE A 1 98 ? 3.632 -4.605 -14.407 1.00 97.62 98 ILE A C 1
ATOM 746 O O . ILE A 1 98 ? 3.252 -4.206 -13.305 1.00 97.62 98 ILE A O 1
ATOM 750 N N . LEU A 1 99 ? 3.830 -3.788 -15.436 1.00 98.00 99 LEU A N 1
ATOM 751 C CA . LEU A 1 99 ? 3.453 -2.378 -15.431 1.00 98.00 99 LEU A CA 1
ATOM 752 C C . LEU A 1 99 ? 2.058 -2.214 -16.039 1.00 98.00 99 LEU A C 1
ATOM 754 O O . LEU A 1 99 ? 1.668 -2.965 -16.935 1.00 98.00 99 LEU A O 1
ATOM 758 N N . VAL A 1 100 ? 1.301 -1.226 -15.570 1.00 96.88 100 VAL A N 1
ATOM 759 C CA . VAL A 1 100 ? -0.074 -0.979 -16.022 1.00 96.88 100 VAL A CA 1
ATOM 760 C C . VAL A 1 100 ? -0.260 0.440 -16.536 1.00 96.88 100 VAL A C 1
ATOM 762 O O . VAL A 1 100 ? 0.420 1.366 -16.090 1.00 96.88 100 VAL A O 1
ATOM 765 N N . LYS A 1 101 ? -1.219 0.604 -17.448 1.00 95.12 101 LYS A N 1
ATOM 766 C CA . LYS A 1 101 ? -1.772 1.905 -17.829 1.00 95.12 101 LYS A CA 1
ATOM 767 C C . LYS A 1 101 ? -3.250 1.795 -18.210 1.00 95.12 101 LYS A C 1
ATOM 769 O O . LYS A 1 101 ? -3.674 0.717 -18.632 1.00 95.12 101 LYS A O 1
ATOM 774 N N . PRO A 1 102 ? -4.042 2.870 -18.106 1.00 94.75 102 PRO A N 1
ATOM 775 C CA . PRO A 1 102 ? -5.430 2.867 -18.559 1.00 94.75 102 PRO A CA 1
ATOM 776 C C . PRO A 1 102 ? -5.531 2.593 -20.065 1.00 94.75 102 PRO A C 1
ATOM 778 O O . PRO A 1 102 ? -4.716 3.077 -20.852 1.00 94.75 102 PRO A O 1
ATOM 781 N N . ARG A 1 103 ? -6.526 1.805 -20.487 1.00 92.12 103 ARG A N 1
ATOM 782 C CA . ARG A 1 103 ? -6.792 1.548 -21.913 1.00 92.12 103 ARG A CA 1
ATOM 783 C C . ARG A 1 103 ? -7.381 2.770 -22.610 1.00 92.12 103 ARG A C 1
ATOM 785 O O . ARG A 1 103 ? -7.097 2.978 -23.789 1.00 92.12 103 ARG A O 1
ATOM 792 N N . HIS A 1 104 ? -8.230 3.502 -21.901 1.00 86.62 104 HIS A N 1
ATOM 793 C CA . HIS A 1 104 ? -8.962 4.656 -22.405 1.00 86.62 104 HIS A CA 1
ATOM 794 C C . HIS A 1 104 ? -8.261 5.947 -21.979 1.00 86.62 104 HIS A C 1
ATOM 796 O O . HIS A 1 104 ? -7.629 5.991 -20.921 1.00 86.62 104 HIS A O 1
ATOM 802 N N . LEU A 1 105 ? -8.364 6.989 -22.809 1.00 71.69 105 LEU A N 1
ATOM 803 C CA . LEU A 1 105 ? -7.886 8.323 -22.451 1.00 71.69 105 LEU A CA 1
ATOM 804 C C . LEU A 1 105 ? -8.643 8.780 -21.196 1.00 71.69 105 LEU A C 1
ATOM 806 O O . LEU A 1 105 ? -9.8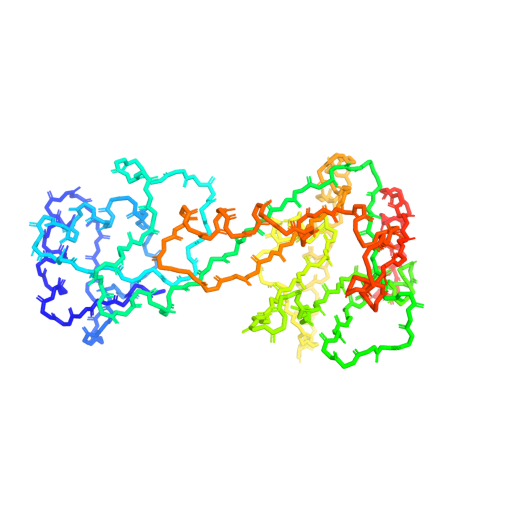66 8.691 -21.138 1.00 71.69 105 LEU A O 1
ATOM 810 N N . GLN A 1 106 ? -7.860 9.134 -20.179 1.00 65.69 106 GLN A N 1
ATOM 811 C CA . GLN A 1 106 ? -8.189 9.150 -18.752 1.00 65.69 106 GLN A CA 1
ATOM 812 C C . GLN A 1 106 ? -9.636 9.572 -18.419 1.00 65.69 106 GLN A C 1
ATOM 814 O O . GLN A 1 106 ? -9.945 10.763 -18.472 1.00 65.69 106 GLN A O 1
ATOM 819 N N . PRO A 1 107 ? -10.520 8.647 -17.997 1.00 62.19 107 PRO A N 1
ATOM 820 C CA . PRO A 1 107 ? -11.743 9.054 -17.317 1.00 62.19 107 PRO A CA 1
ATOM 821 C C . PRO A 1 107 ? -11.386 9.758 -16.000 1.00 62.19 107 PRO A C 1
ATOM 823 O O . PRO A 1 107 ? -10.365 9.458 -15.370 1.00 62.19 107 PRO A O 1
ATOM 826 N N . ALA A 1 108 ? -12.229 10.704 -15.581 1.00 70.38 108 ALA A N 1
ATOM 827 C CA . ALA A 1 108 ? -12.039 11.442 -14.337 1.00 70.38 108 ALA A CA 1
ATOM 828 C C . ALA A 1 108 ? -11.793 10.480 -13.156 1.00 70.38 108 ALA A C 1
ATOM 830 O O . ALA A 1 108 ? -12.519 9.506 -12.966 1.00 70.38 108 ALA A O 1
ATOM 831 N N . GLY A 1 109 ? -10.760 10.755 -12.353 1.00 84.81 109 GLY A N 1
ATOM 832 C CA . GLY A 1 109 ? -10.433 9.957 -11.167 1.00 84.81 109 GLY A CA 1
ATOM 833 C C . GLY A 1 109 ? -9.415 8.831 -11.373 1.00 84.81 109 GLY A C 1
ATOM 834 O O . GLY A 1 109 ? -9.280 8.002 -10.472 1.00 84.81 109 GLY A O 1
ATOM 835 N N . ILE A 1 110 ? -8.686 8.795 -12.495 1.00 92.44 110 ILE A N 1
ATOM 836 C CA . ILE A 1 110 ? -7.523 7.913 -12.680 1.00 92.44 110 ILE A CA 1
ATOM 837 C C . ILE A 1 110 ? -6.223 8.726 -12.706 1.00 92.44 110 ILE A C 1
ATOM 839 O O . ILE A 1 110 ? -6.066 9.625 -13.525 1.00 92.44 110 ILE A O 1
ATOM 843 N N . THR A 1 111 ? -5.267 8.354 -11.857 1.00 94.00 111 THR A N 1
ATOM 844 C CA . THR A 1 111 ? -3.913 8.918 -11.815 1.00 94.00 111 THR A CA 1
ATOM 845 C C . THR A 1 111 ? -2.897 7.839 -12.169 1.00 94.00 111 THR A C 1
ATOM 847 O O . THR A 1 111 ? -2.916 6.743 -11.607 1.00 94.00 111 THR A O 1
ATOM 850 N N . THR A 1 112 ? -1.987 8.145 -13.089 1.00 93.38 112 THR A N 1
ATOM 851 C CA . THR A 1 112 ? -0.925 7.234 -13.534 1.00 93.38 112 THR A CA 1
ATOM 852 C C . THR A 1 112 ? 0.432 7.687 -13.008 1.00 93.38 112 THR A C 1
ATOM 854 O O . THR A 1 112 ? 0.740 8.876 -13.056 1.00 93.38 112 THR A O 1
ATOM 857 N N . TYR A 1 113 ? 1.274 6.747 -12.589 1.00 93.81 113 TYR A N 1
ATOM 858 C CA . TYR A 1 113 ? 2.659 7.005 -12.199 1.00 93.81 113 TYR A CA 1
ATOM 859 C C . TYR A 1 113 ? 3.580 6.112 -13.038 1.00 93.81 113 TYR A C 1
ATOM 861 O O . TYR A 1 113 ? 3.767 4.944 -12.675 1.00 93.81 113 TYR A O 1
ATOM 869 N N . PRO A 1 114 ? 4.112 6.618 -14.168 1.00 93.62 114 PRO A N 1
ATOM 870 C CA . PRO A 1 114 ? 5.045 5.876 -15.009 1.00 93.62 114 PRO A CA 1
ATOM 871 C C . PRO A 1 114 ? 6.269 5.400 -14.223 1.00 93.62 114 PRO A C 1
ATOM 873 O O . PRO A 1 114 ? 6.730 6.064 -13.291 1.00 93.62 114 PRO A O 1
ATOM 876 N N . MET A 1 115 ? 6.797 4.235 -14.586 1.00 93.00 115 MET A N 1
ATOM 877 C CA . MET A 1 115 ? 7.955 3.628 -13.932 1.00 93.00 115 MET A CA 1
ATOM 878 C C . MET A 1 115 ? 8.939 3.088 -14.966 1.00 93.00 115 MET A C 1
ATOM 880 O O . MET A 1 115 ? 8.569 2.808 -16.096 1.00 93.00 115 MET A O 1
ATOM 884 N N . LEU A 1 116 ? 10.186 2.871 -14.541 1.00 91.81 116 LEU A N 1
ATOM 885 C CA . LEU A 1 116 ? 11.221 2.194 -15.334 1.00 91.81 116 LEU A CA 1
ATOM 886 C C . LEU A 1 116 ? 11.583 2.913 -16.638 1.00 91.81 116 LEU A C 1
ATOM 888 O O . LEU A 1 116 ? 11.829 2.259 -17.640 1.00 91.81 116 LEU A O 1
ATOM 892 N N . LEU A 1 117 ? 11.614 4.245 -16.653 1.00 87.62 117 LEU A N 1
ATOM 893 C CA . LEU A 1 117 ? 12.028 4.978 -17.849 1.00 87.62 117 LEU A CA 1
ATOM 894 C C . LEU A 1 117 ? 13.469 4.598 -18.271 1.00 87.62 117 LEU A C 1
ATOM 896 O O . LEU A 1 117 ? 14.321 4.421 -17.393 1.00 87.62 117 LEU A O 1
ATOM 900 N N . PRO A 1 118 ? 13.752 4.502 -19.585 1.00 90.44 118 PRO A N 1
ATOM 901 C CA . PRO A 1 118 ? 12.803 4.586 -20.706 1.00 90.44 118 PRO A CA 1
ATOM 902 C C . PRO A 1 118 ? 11.979 3.307 -20.954 1.00 90.44 118 PRO A C 1
ATOM 904 O O . PRO A 1 118 ? 10.932 3.392 -21.589 1.00 90.44 118 PRO A O 1
ATOM 907 N N . LEU A 1 119 ? 12.409 2.150 -20.443 1.00 93.62 119 LEU A N 1
ATOM 908 C CA . LEU A 1 119 ? 11.812 0.829 -20.691 1.00 93.62 119 LEU A CA 1
ATOM 909 C C . LEU A 1 119 ? 10.291 0.752 -20.464 1.00 93.62 119 LEU A C 1
ATOM 911 O O . LEU A 1 119 ? 9.575 0.141 -21.251 1.00 93.62 119 LEU A O 1
ATOM 915 N N . GLY A 1 120 ? 9.783 1.368 -19.398 1.00 91.00 120 GLY A N 1
ATOM 916 C CA . GLY A 1 120 ? 8.353 1.364 -19.092 1.00 91.00 120 GLY A CA 1
ATOM 917 C C . GLY A 1 120 ? 7.529 2.334 -19.934 1.00 91.00 120 GLY A C 1
ATOM 918 O O . GLY A 1 120 ? 6.307 2.203 -19.962 1.00 91.00 120 GLY A O 1
ATOM 919 N N . THR A 1 121 ? 8.162 3.252 -20.673 1.00 89.12 121 THR A N 1
ATOM 920 C CA . THR A 1 121 ? 7.521 4.302 -21.486 1.00 89.12 121 THR A CA 1
ATOM 921 C C . THR A 1 121 ? 6.524 5.147 -20.676 1.00 89.12 121 THR A C 1
ATOM 923 O O . THR A 1 121 ? 6.934 6.016 -19.916 1.00 89.12 121 THR A O 1
ATOM 926 N N . ASP A 1 122 ? 5.224 4.880 -20.792 1.00 90.69 122 ASP A N 1
ATOM 927 C CA . ASP A 1 122 ? 4.130 5.513 -20.048 1.00 90.69 122 ASP A CA 1
ATOM 928 C C . ASP A 1 122 ? 3.432 4.562 -19.053 1.00 90.69 122 ASP A C 1
ATOM 930 O O . ASP A 1 122 ? 2.529 4.972 -18.321 1.00 90.69 122 ASP A O 1
ATOM 934 N N . TYR A 1 123 ? 3.845 3.292 -19.000 1.00 96.31 123 TYR A N 1
ATOM 935 C CA . TYR A 1 123 ? 3.329 2.307 -18.057 1.00 96.31 123 TYR A CA 1
ATOM 936 C C . TYR A 1 123 ? 4.003 2.442 -16.692 1.00 96.31 123 TYR A C 1
ATOM 938 O O . TYR A 1 123 ? 5.172 2.806 -16.557 1.00 96.31 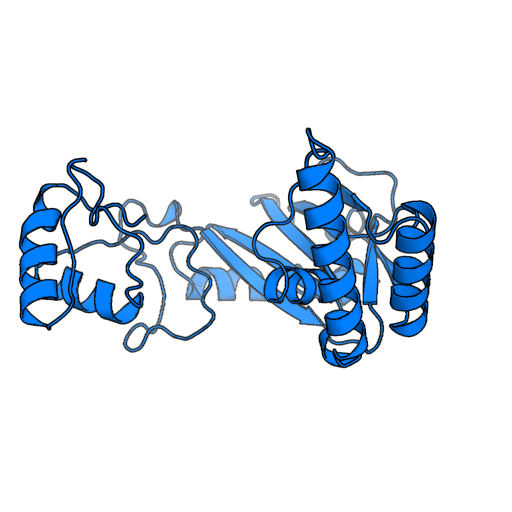123 TYR A O 1
ATOM 946 N N . GLY A 1 124 ? 3.278 2.065 -15.646 1.00 96.06 124 GLY A N 1
ATOM 947 C CA . GLY A 1 124 ? 3.842 1.998 -14.308 1.00 96.06 124 GLY A CA 1
ATOM 948 C C . GLY A 1 124 ? 2.815 1.517 -13.307 1.00 96.06 124 GLY A C 1
ATOM 949 O O . GLY A 1 124 ? 2.395 0.360 -13.346 1.00 96.06 124 GLY A O 1
ATOM 950 N N . THR A 1 125 ? 2.415 2.414 -12.416 1.00 96.44 125 THR A N 1
ATOM 951 C CA . THR A 1 125 ? 1.328 2.184 -11.463 1.00 96.44 125 THR A CA 1
ATOM 952 C C . THR A 1 125 ? 0.131 3.056 -11.791 1.00 96.44 125 THR A C 1
ATOM 954 O O . THR A 1 125 ? 0.261 4.114 -12.408 1.00 96.44 125 THR A O 1
ATOM 957 N N . VAL A 1 126 ? -1.041 2.619 -11.356 1.00 95.69 126 VAL A N 1
ATOM 958 C CA . VAL A 1 126 ? -2.290 3.344 -11.545 1.00 95.69 126 VAL A CA 1
ATOM 959 C C . VAL A 1 126 ? -3.029 3.418 -10.213 1.00 95.69 126 VAL A C 1
ATOM 961 O O . VAL A 1 126 ? -3.134 2.420 -9.502 1.00 95.69 126 VAL A O 1
ATOM 964 N N . GLN A 1 127 ? -3.568 4.590 -9.894 1.00 96.31 127 GLN A N 1
ATOM 965 C CA . GLN A 1 127 ? -4.557 4.797 -8.843 1.00 96.31 127 GLN A CA 1
ATOM 966 C C . GLN A 1 127 ? -5.883 5.217 -9.482 1.00 96.31 127 GLN A C 1
ATOM 968 O O . GLN A 1 127 ? -5.902 6.069 -10.362 1.00 96.31 127 GLN A O 1
ATOM 973 N N . MET A 1 128 ? -6.991 4.622 -9.052 1.00 94.94 128 MET A N 1
ATOM 974 C CA . MET A 1 128 ? -8.327 4.825 -9.612 1.00 94.94 128 MET A CA 1
ATOM 975 C C . MET A 1 128 ? -9.324 5.114 -8.499 1.00 94.94 128 MET A C 1
ATOM 977 O O . MET A 1 128 ? -9.277 4.492 -7.438 1.00 94.94 128 MET A O 1
ATOM 981 N N . ARG A 1 129 ? -10.272 6.007 -8.771 1.00 94.00 129 ARG A N 1
ATOM 982 C CA . ARG A 1 129 ? -11.494 6.176 -7.987 1.00 94.00 129 ARG A CA 1
ATOM 983 C C . ARG A 1 129 ? -12.626 5.452 -8.712 1.00 94.00 129 ARG A C 1
ATOM 985 O O . ARG A 1 129 ? -13.124 5.938 -9.725 1.00 94.00 129 ARG A O 1
ATOM 992 N N . VAL A 1 130 ? -12.983 4.267 -8.223 1.00 91.69 130 VAL A N 1
ATOM 993 C CA . VAL A 1 130 ? -13.965 3.375 -8.852 1.00 91.69 130 VAL A CA 1
ATOM 994 C C . VAL A 1 130 ? -15.320 3.539 -8.179 1.00 91.69 130 VAL A C 1
ATOM 996 O O . VAL A 1 130 ? -15.440 3.291 -6.980 1.00 91.69 130 VAL A O 1
ATOM 999 N N . ASN A 1 131 ? -16.336 3.957 -8.932 1.00 88.94 131 ASN A N 1
ATOM 1000 C CA . ASN A 1 131 ? -17.717 3.994 -8.450 1.00 88.94 131 ASN A CA 1
ATOM 1001 C C . ASN A 1 131 ? -18.431 2.705 -8.877 1.00 88.94 131 ASN A C 1
ATOM 1003 O O . ASN A 1 131 ? -18.884 2.614 -10.013 1.00 88.94 131 ASN A O 1
ATOM 1007 N N . TYR A 1 132 ? -18.472 1.695 -8.001 1.00 83.19 132 TYR A N 1
ATOM 1008 C CA . TYR A 1 132 ? -19.005 0.375 -8.366 1.00 83.19 132 TYR A CA 1
ATOM 1009 C C . TYR A 1 132 ? -20.515 0.219 -8.103 1.00 83.19 132 TYR A C 1
ATOM 1011 O O . TYR A 1 132 ? -21.210 -0.380 -8.913 1.00 83.19 132 TYR A O 1
ATOM 1019 N N . ASN A 1 133 ? -21.034 0.799 -7.014 1.00 77.50 133 ASN A N 1
ATOM 1020 C CA . ASN A 1 133 ? -22.423 0.600 -6.561 1.00 77.50 133 ASN A CA 1
ATOM 1021 C C . ASN A 1 133 ? -23.254 1.896 -6.522 1.00 77.50 133 ASN A C 1
ATOM 1023 O O . ASN A 1 133 ? -24.204 1.984 -5.750 1.00 77.50 133 ASN A O 1
ATOM 1027 N N . ALA A 1 134 ? -22.880 2.917 -7.304 1.00 69.50 134 ALA A N 1
ATOM 1028 C CA . ALA A 1 134 ? -23.468 4.268 -7.344 1.00 69.50 134 ALA A CA 1
ATOM 1029 C C . ALA A 1 134 ? -23.421 5.074 -6.023 1.00 69.50 134 ALA A C 1
ATOM 1031 O O . ALA A 1 134 ? -23.411 6.301 -6.061 1.00 69.50 134 ALA A O 1
ATOM 1032 N N . SER A 1 135 ? -23.333 4.412 -4.868 1.00 70.50 135 SER A N 1
ATOM 1033 C CA . SER A 1 135 ? -23.372 4.987 -3.521 1.00 70.50 135 SER A CA 1
ATOM 1034 C C . SER A 1 135 ? -22.000 5.129 -2.863 1.00 70.50 135 SER A C 1
ATOM 1036 O O . SER A 1 135 ? -21.872 5.838 -1.867 1.00 70.50 135 SER A O 1
ATOM 1038 N N . LYS A 1 136 ? -20.962 4.465 -3.393 1.00 83.75 136 LYS A N 1
ATOM 1039 C CA . LYS A 1 136 ? -19.640 4.428 -2.758 1.00 83.75 136 LYS A CA 1
ATOM 1040 C C . LYS A 1 136 ? -18.501 4.469 -3.763 1.00 83.75 136 LYS A C 1
ATOM 1042 O O . LYS A 1 136 ? -18.506 3.785 -4.786 1.00 83.75 136 LYS A O 1
ATOM 1047 N N . LEU A 1 137 ? -17.502 5.275 -3.417 1.00 89.00 137 LEU A N 1
ATOM 1048 C CA . LEU A 1 137 ? -16.295 5.475 -4.198 1.00 89.00 137 LEU A CA 1
ATOM 1049 C C . LEU A 1 137 ? -15.129 4.729 -3.555 1.00 89.00 137 LEU A C 1
ATOM 1051 O O . LEU A 1 137 ? -14.752 5.008 -2.418 1.00 89.00 137 LEU A O 1
ATOM 1055 N N . TYR A 1 138 ? -14.533 3.814 -4.308 1.00 92.75 138 TYR A N 1
ATOM 1056 C CA . TYR A 1 138 ? -13.399 3.010 -3.871 1.00 92.75 138 TYR A CA 1
ATOM 1057 C C . TYR A 1 138 ? -12.100 3.595 -4.408 1.00 92.75 138 TYR A C 1
ATOM 1059 O O . TYR A 1 138 ? -12.022 3.953 -5.583 1.00 92.75 138 TYR A O 1
ATOM 1067 N N . SER A 1 139 ? -11.060 3.667 -3.577 1.00 95.31 139 SER A N 1
ATOM 1068 C CA . SER A 1 139 ? -9.710 3.983 -4.055 1.00 95.31 139 SER A CA 1
ATOM 1069 C C . SER A 1 139 ? -8.982 2.678 -4.343 1.00 95.31 139 SER A C 1
ATOM 1071 O O . SER A 1 139 ? -8.669 1.931 -3.422 1.00 95.31 139 SER A O 1
ATOM 1073 N N . VAL A 1 140 ? -8.703 2.412 -5.616 1.00 96.50 140 VAL A N 1
ATOM 1074 C CA . VAL A 1 140 ? -7.998 1.209 -6.065 1.00 96.50 140 VAL A CA 1
ATOM 1075 C C . VAL A 1 140 ? -6.611 1.580 -6.570 1.00 96.50 140 VAL A C 1
ATOM 1077 O O . VAL A 1 140 ? -6.465 2.526 -7.337 1.00 96.50 140 VAL A O 1
ATOM 1080 N N . LYS A 1 141 ? -5.585 0.825 -6.185 1.00 97.44 141 LYS A N 1
ATOM 1081 C CA . LYS A 1 141 ? -4.222 0.943 -6.709 1.00 97.44 141 LYS A CA 1
ATOM 1082 C C . LYS A 1 141 ? -3.816 -0.356 -7.391 1.00 97.44 141 LYS A C 1
ATOM 1084 O O . LYS A 1 141 ? -3.981 -1.432 -6.824 1.00 97.44 141 LYS A O 1
ATOM 1089 N N . ALA A 1 142 ? -3.234 -0.240 -8.575 1.00 97.75 142 ALA A N 1
ATOM 1090 C CA . ALA A 1 142 ? -2.612 -1.327 -9.315 1.00 97.75 142 ALA A CA 1
ATOM 1091 C C . ALA A 1 142 ? -1.130 -0.997 -9.515 1.00 97.75 142 ALA A C 1
ATOM 1093 O O . ALA A 1 142 ? -0.796 0.017 -10.129 1.00 97.75 142 ALA A O 1
ATOM 1094 N N . TYR A 1 143 ? -0.233 -1.815 -8.968 1.00 97.19 143 TYR A N 1
ATOM 1095 C CA . TYR A 1 143 ? 1.203 -1.533 -8.995 1.00 97.19 143 TYR A CA 1
ATOM 1096 C C . TYR A 1 143 ? 2.051 -2.812 -8.999 1.00 97.19 143 TYR A C 1
ATOM 1098 O O . TYR A 1 143 ? 1.626 -3.825 -8.436 1.00 97.19 143 TYR A O 1
ATOM 1106 N N . PRO A 1 144 ? 3.246 -2.808 -9.622 1.00 96.94 144 PRO A N 1
ATOM 1107 C CA . PRO A 1 144 ? 4.085 -3.994 -9.703 1.00 96.94 144 PRO A CA 1
ATOM 1108 C C . PRO A 1 144 ? 4.593 -4.391 -8.320 1.00 96.94 144 PRO A C 1
ATOM 1110 O O . PRO A 1 144 ? 4.887 -3.538 -7.471 1.00 96.94 144 PRO A O 1
ATOM 1113 N N . ARG A 1 145 ? 4.801 -5.695 -8.117 1.00 94.88 145 ARG A N 1
ATOM 1114 C CA . ARG A 1 145 ? 5.443 -6.219 -6.901 1.00 94.88 145 ARG A CA 1
ATOM 1115 C C . ARG A 1 145 ? 6.821 -5.593 -6.661 1.00 94.88 145 ARG A C 1
ATOM 1117 O O . ARG A 1 145 ? 7.191 -5.384 -5.506 1.00 94.88 145 ARG A O 1
ATOM 1124 N N . LEU A 1 146 ? 7.521 -5.210 -7.731 1.00 94.25 146 LEU A N 1
ATOM 1125 C CA . LEU A 1 146 ? 8.794 -4.490 -7.700 1.00 94.25 146 LEU A CA 1
ATOM 1126 C C . LEU A 1 146 ? 8.806 -3.295 -6.728 1.00 94.25 146 LEU A C 1
ATOM 1128 O O . LEU A 1 146 ? 9.816 -3.069 -6.068 1.00 94.25 146 LEU A O 1
ATOM 1132 N N . VAL A 1 147 ? 7.695 -2.562 -6.571 1.00 90.75 147 VAL A N 1
ATOM 1133 C CA . VAL A 1 147 ? 7.605 -1.438 -5.617 1.00 90.75 147 VAL A CA 1
ATOM 1134 C C . VAL A 1 147 ? 7.892 -1.891 -4.183 1.00 90.75 147 VAL A C 1
ATOM 1136 O O . VAL A 1 147 ? 8.567 -1.184 -3.436 1.00 90.75 147 VAL A O 1
ATOM 1139 N N . HIS A 1 148 ? 7.406 -3.070 -3.788 1.00 88.25 148 HIS A N 1
ATOM 1140 C CA . HIS A 1 148 ? 7.664 -3.626 -2.457 1.00 88.25 148 HIS A CA 1
ATOM 1141 C C . HIS A 1 148 ? 9.118 -4.049 -2.292 1.00 88.25 148 HIS A C 1
ATOM 1143 O O . HIS A 1 148 ? 9.690 -3.824 -1.230 1.00 88.25 148 HIS A O 1
ATOM 1149 N N . LEU A 1 149 ? 9.734 -4.591 -3.343 1.00 89.00 149 LEU A N 1
ATOM 1150 C CA . LEU A 1 149 ? 11.146 -4.961 -3.311 1.00 89.00 149 LEU A CA 1
ATOM 1151 C C . LEU A 1 149 ? 12.056 -3.728 -3.208 1.00 89.00 149 LEU A C 1
ATOM 1153 O O . LEU A 1 149 ? 12.983 -3.714 -2.402 1.00 89.00 149 LEU A O 1
ATOM 1157 N N . ILE A 1 150 ?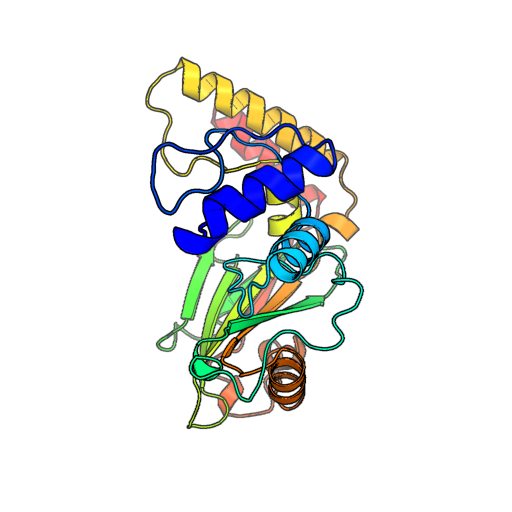 11.749 -2.662 -3.956 1.00 88.38 150 ILE A N 1
ATOM 1158 C CA . ILE A 1 150 ? 12.451 -1.375 -3.845 1.00 88.38 150 ILE A CA 1
ATOM 1159 C C . ILE A 1 150 ? 12.345 -0.838 -2.414 1.00 88.38 150 ILE A C 1
ATOM 1161 O O . ILE A 1 150 ? 13.360 -0.462 -1.835 1.00 88.38 150 ILE A O 1
ATOM 1165 N N . LYS A 1 151 ? 11.142 -0.848 -1.822 1.00 83.94 151 LYS A N 1
ATOM 1166 C CA . LYS A 1 151 ? 10.911 -0.397 -0.438 1.00 83.94 151 LYS A CA 1
ATOM 1167 C C . LYS A 1 151 ? 11.609 -1.264 0.611 1.00 83.94 151 LYS A C 1
ATOM 1169 O O . LYS A 1 151 ? 11.963 -0.750 1.665 1.00 83.94 151 LYS A O 1
ATOM 1174 N N . ALA A 1 152 ? 11.774 -2.561 0.351 1.00 82.75 152 ALA A N 1
ATOM 1175 C CA . ALA A 1 152 ? 12.467 -3.469 1.260 1.00 82.75 152 ALA A CA 1
ATOM 1176 C C . ALA A 1 152 ? 13.972 -3.168 1.339 1.00 82.75 152 ALA A C 1
ATOM 1178 O O . ALA A 1 152 ? 14.565 -3.319 2.401 1.00 82.75 152 ALA A O 1
ATOM 1179 N N . HIS A 1 153 ? 14.573 -2.717 0.234 1.00 77.31 153 HIS A N 1
ATOM 1180 C CA . HIS A 1 153 ? 15.999 -2.386 0.170 1.00 77.31 153 HIS A CA 1
ATOM 1181 C C . HIS A 1 153 ? 16.301 -0.928 0.522 1.00 77.31 153 HIS A C 1
ATOM 1183 O O . HIS A 1 153 ? 17.221 -0.632 1.280 1.00 77.31 153 HIS 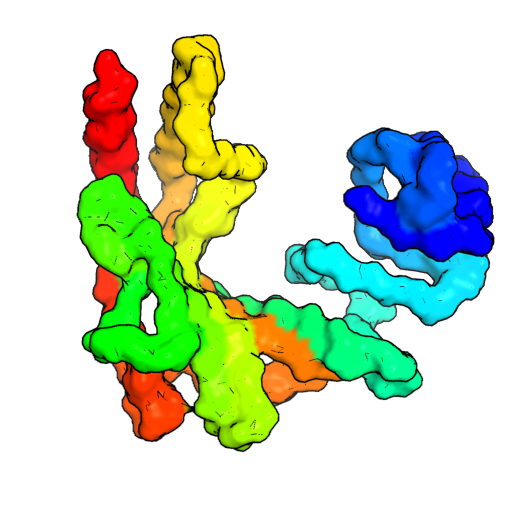A O 1
ATOM 1189 N N . ALA A 1 154 ? 15.534 0.001 -0.044 1.00 66.19 154 ALA A N 1
ATOM 1190 C CA . ALA A 1 154 ? 15.720 1.429 0.142 1.00 66.19 154 ALA A CA 1
ATOM 1191 C C . ALA A 1 154 ? 14.639 1.972 1.085 1.00 66.19 154 ALA A C 1
ATOM 1193 O O . ALA A 1 154 ? 13.508 2.238 0.672 1.00 66.19 154 ALA A O 1
ATOM 1194 N N . GLY A 1 155 ? 14.992 2.192 2.355 1.00 63.16 155 GLY A N 1
ATOM 1195 C CA . GLY A 1 155 ? 14.225 3.109 3.200 1.00 63.16 155 GLY A CA 1
ATOM 1196 C C . GLY A 1 155 ? 14.252 4.507 2.566 1.00 63.16 155 GLY A C 1
ATOM 1197 O O . GLY A 1 155 ? 15.319 4.985 2.213 1.00 63.16 155 GLY A O 1
ATOM 1198 N N . ASN A 1 156 ? 13.092 5.134 2.360 1.00 58.44 156 ASN A N 1
ATOM 1199 C CA . ASN A 1 156 ? 12.889 6.482 1.796 1.00 58.44 156 ASN A CA 1
ATOM 1200 C C . ASN A 1 156 ? 13.848 6.913 0.663 1.00 58.44 156 ASN A C 1
ATOM 1202 O O . ASN A 1 156 ? 14.850 7.593 0.889 1.00 58.44 156 ASN A O 1
ATOM 1206 N N . GLN A 1 157 ? 13.482 6.618 -0.588 1.00 66.75 157 GLN A N 1
ATOM 1207 C CA . GLN A 1 157 ? 14.140 7.234 -1.743 1.00 66.75 157 GLN A CA 1
ATOM 1208 C C . GLN A 1 157 ? 13.894 8.753 -1.763 1.00 66.75 157 GLN A C 1
ATOM 1210 O O . GLN A 1 157 ? 12.770 9.220 -1.569 1.00 66.75 157 GLN A O 1
ATOM 1215 N N . VAL A 1 158 ? 14.952 9.536 -1.985 1.00 66.88 158 VAL A N 1
ATOM 1216 C CA . VAL A 1 158 ? 14.864 11.001 -1.975 1.00 66.88 158 VAL A CA 1
ATOM 1217 C C . VAL A 1 158 ? 14.344 11.501 -3.321 1.00 66.88 158 VAL A C 1
ATOM 1219 O O . VAL A 1 158 ? 15.002 11.319 -4.340 1.00 66.88 158 VAL A O 1
ATOM 1222 N N . LEU A 1 159 ? 13.185 12.163 -3.302 1.00 70.25 159 LEU A N 1
ATOM 1223 C CA . LEU A 1 159 ? 12.467 12.626 -4.500 1.00 70.25 159 LEU A CA 1
ATOM 1224 C C . LEU A 1 159 ? 13.144 13.803 -5.223 1.00 70.25 159 LEU A C 1
ATOM 1226 O O . LEU A 1 159 ? 12.956 13.987 -6.419 1.00 70.25 159 LEU A O 1
ATOM 1230 N N . TRP A 1 160 ? 13.927 14.606 -4.502 1.00 80.62 160 TRP A N 1
ATOM 1231 C CA . TRP A 1 160 ? 14.503 15.856 -5.009 1.00 80.62 160 TRP A CA 1
ATOM 1232 C C . TRP A 1 160 ? 15.959 15.696 -5.402 1.00 80.62 160 TRP A C 1
ATOM 1234 O O . TRP A 1 160 ? 16.686 14.982 -4.712 1.00 80.62 160 TRP A O 1
ATOM 1244 N N . ALA A 1 161 ? 16.414 16.423 -6.424 1.00 83.19 161 ALA A N 1
ATOM 1245 C CA . ALA A 1 161 ? 17.814 16.443 -6.845 1.00 83.19 161 ALA A CA 1
ATOM 1246 C C . ALA A 1 161 ? 18.782 16.730 -5.669 1.00 83.19 161 ALA A C 1
ATOM 1248 O O . ALA A 1 161 ? 18.441 17.474 -4.740 1.00 83.19 161 ALA A O 1
ATOM 1249 N N . PRO A 1 162 ? 19.981 16.116 -5.649 1.00 86.25 162 PRO A N 1
ATOM 1250 C CA . PRO A 1 162 ? 20.973 16.403 -4.621 1.00 86.25 162 PRO A CA 1
ATOM 1251 C C . PRO A 1 162 ? 21.438 17.860 -4.731 1.00 86.25 16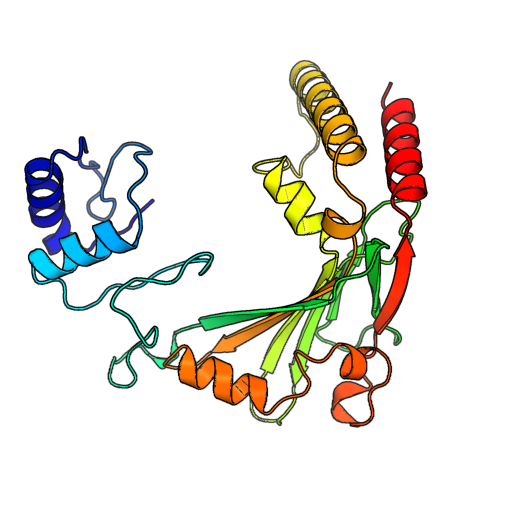2 PRO A C 1
ATOM 1253 O O . PRO A 1 162 ? 21.815 18.317 -5.802 1.00 86.25 162 PRO A O 1
ATOM 1256 N N . LYS A 1 163 ? 21.452 18.582 -3.605 1.00 90.56 163 LYS A N 1
ATOM 1257 C CA . LYS A 1 163 ? 21.920 19.981 -3.553 1.00 90.56 163 LYS A CA 1
ATOM 1258 C C . LYS A 1 163 ? 23.447 20.123 -3.519 1.00 90.56 163 LYS A C 1
ATOM 1260 O O . LYS A 1 163 ? 23.956 21.228 -3.628 1.00 90.56 163 LYS A O 1
ATOM 1265 N N . THR A 1 164 ? 24.175 19.026 -3.308 1.00 90.94 164 THR A N 1
ATOM 1266 C CA . THR A 1 164 ? 25.640 19.021 -3.199 1.00 90.94 164 THR A CA 1
ATOM 1267 C C . THR A 1 164 ? 26.227 17.830 -3.947 1.00 90.94 164 THR A C 1
ATOM 1269 O O . THR A 1 164 ? 25.608 16.764 -4.018 1.00 90.94 164 THR A O 1
ATOM 1272 N N . VAL A 1 165 ? 27.457 17.983 -4.444 1.00 90.00 165 VAL A N 1
ATOM 1273 C CA . VAL A 1 165 ? 28.213 16.904 -5.104 1.00 90.00 165 VAL A CA 1
ATOM 1274 C C . VAL A 1 165 ? 28.413 15.711 -4.166 1.00 90.00 165 VAL A C 1
ATOM 1276 O O . VAL A 1 165 ? 28.281 14.563 -4.580 1.00 90.00 165 VAL A O 1
ATOM 1279 N N . GLN A 1 166 ? 28.662 15.963 -2.878 1.00 90.56 166 GLN A N 1
ATOM 1280 C CA . GLN A 1 166 ? 28.787 14.904 -1.874 1.00 90.56 166 GLN A CA 1
ATOM 1281 C C . GLN A 1 166 ? 27.506 14.063 -1.771 1.00 90.56 166 GLN A C 1
ATOM 1283 O O . GLN A 1 166 ? 27.570 12.834 -1.787 1.00 90.56 166 GLN A O 1
ATOM 1288 N N . ASN A 1 167 ? 26.338 14.712 -1.729 1.00 87.44 167 ASN A N 1
ATOM 1289 C CA . ASN A 1 167 ? 25.052 14.018 -1.707 1.00 87.44 167 ASN A CA 1
ATOM 1290 C C . ASN A 1 167 ? 24.779 13.280 -3.022 1.00 87.44 167 ASN A C 1
ATOM 1292 O O . ASN A 1 167 ? 24.193 12.199 -2.994 1.00 87.44 167 ASN A O 1
ATOM 1296 N N . ALA A 1 168 ? 25.215 13.824 -4.162 1.00 88.12 168 ALA A N 1
ATOM 1297 C CA . ALA A 1 168 ? 25.121 13.142 -5.449 1.00 88.12 168 ALA A CA 1
ATOM 1298 C C . ALA A 1 168 ? 25.937 11.837 -5.450 1.00 88.12 168 ALA A C 1
ATOM 1300 O O . ALA A 1 168 ? 25.376 10.771 -5.705 1.00 88.12 168 ALA A O 1
ATOM 1301 N N . LYS A 1 169 ? 27.211 11.886 -5.035 1.00 87.94 169 LYS A N 1
ATOM 1302 C CA . LYS A 1 169 ? 28.083 10.702 -4.914 1.00 87.94 169 LYS A CA 1
ATOM 1303 C C . LYS A 1 169 ? 27.529 9.662 -3.935 1.00 87.94 169 LYS A C 1
ATOM 1305 O O . LYS A 1 169 ? 27.538 8.465 -4.219 1.00 87.94 169 LYS A O 1
ATOM 1310 N N . ALA A 1 170 ? 27.001 10.101 -2.790 1.00 87.25 170 ALA A N 1
ATOM 1311 C CA . ALA A 1 170 ? 26.387 9.201 -1.813 1.00 87.25 170 ALA A CA 1
ATOM 1312 C C . ALA A 1 170 ? 25.163 8.467 -2.391 1.00 87.25 170 ALA A C 1
ATOM 1314 O O . ALA A 1 170 ? 25.008 7.261 -2.184 1.00 87.25 170 ALA A O 1
ATOM 1315 N N . ARG A 1 171 ? 24.319 9.172 -3.155 1.00 86.69 171 ARG A N 1
ATOM 1316 C CA . ARG A 1 171 ? 23.157 8.578 -3.830 1.00 86.69 171 ARG A CA 1
ATOM 1317 C C . ARG A 1 171 ? 23.558 7.630 -4.950 1.00 86.69 171 ARG A C 1
ATOM 1319 O O . ARG A 1 171 ? 22.987 6.551 -5.028 1.00 86.69 171 ARG A O 1
ATOM 1326 N N . GLN A 1 172 ? 24.558 7.982 -5.754 1.00 87.31 172 GLN A N 1
ATOM 1327 C CA . GLN A 1 172 ? 25.100 7.092 -6.782 1.00 87.31 172 GLN A CA 1
ATOM 1328 C C . GLN A 1 172 ? 25.576 5.771 -6.160 1.00 87.31 172 GLN A C 1
ATOM 1330 O O . GLN A 1 172 ? 25.161 4.694 -6.584 1.00 87.31 172 GLN A O 1
ATOM 1335 N N . LYS A 1 173 ? 26.347 5.834 -5.065 1.00 88.19 173 LYS A N 1
ATOM 1336 C CA . LYS A 1 173 ? 26.778 4.640 -4.320 1.00 88.19 173 LYS A CA 1
ATOM 1337 C C . LYS A 1 173 ? 25.597 3.819 -3.787 1.00 88.19 173 LYS A C 1
ATOM 1339 O O . LYS A 1 173 ? 25.651 2.591 -3.799 1.00 88.19 173 LYS A O 1
ATOM 1344 N N . ALA A 1 174 ? 24.536 4.470 -3.309 1.00 86.75 174 ALA A N 1
ATOM 1345 C CA . ALA A 1 174 ? 23.325 3.785 -2.857 1.00 86.75 174 ALA A CA 1
ATOM 1346 C C . ALA A 1 174 ? 22.584 3.084 -4.010 1.00 86.75 174 ALA A C 1
ATOM 1348 O O . ALA A 1 174 ? 22.126 1.955 -3.832 1.00 86.75 174 ALA A O 1
ATOM 1349 N N . LEU A 1 175 ? 22.522 3.704 -5.193 1.00 87.75 175 LEU A N 1
ATOM 1350 C CA . LEU A 1 175 ? 21.928 3.102 -6.388 1.00 87.75 175 LEU A CA 1
ATOM 1351 C C . LEU A 1 175 ? 22.723 1.884 -6.871 1.00 87.75 175 LEU A C 1
ATOM 1353 O O . LEU A 1 175 ? 22.113 0.867 -7.180 1.00 87.75 175 LEU A O 1
ATOM 1357 N N . TYR A 1 176 ? 24.059 1.927 -6.843 1.00 90.12 176 TYR A N 1
ATOM 1358 C CA . TYR A 1 176 ? 24.888 0.753 -7.143 1.00 90.12 176 TYR A CA 1
ATOM 1359 C C . TYR A 1 176 ? 24.625 -0.409 -6.176 1.00 90.12 176 TYR A C 1
ATOM 1361 O O . TYR A 1 176 ? 24.452 -1.548 -6.602 1.00 90.12 176 TYR A O 1
ATOM 1369 N N . LYS A 1 177 ? 24.490 -0.131 -4.873 1.00 89.19 177 LYS A N 1
ATOM 1370 C CA . LYS A 1 177 ? 24.080 -1.160 -3.899 1.00 89.19 177 LYS A CA 1
ATOM 1371 C C . LYS A 1 177 ? 22.689 -1.721 -4.201 1.00 89.19 177 LYS A C 1
ATOM 1373 O O . LYS A 1 177 ? 22.454 -2.910 -4.017 1.00 89.19 177 LYS A O 1
ATOM 1378 N N . GLN A 1 178 ? 21.762 -0.867 -4.631 1.00 88.81 178 GLN A N 1
ATOM 1379 C CA . GLN A 1 178 ? 20.426 -1.293 -5.039 1.00 88.81 178 GLN A CA 1
ATOM 1380 C C . GLN A 1 178 ? 20.465 -2.163 -6.297 1.00 88.81 178 GLN A C 1
ATOM 1382 O O . GLN A 1 178 ? 19.773 -3.174 -6.330 1.00 88.81 178 GLN A O 1
ATOM 1387 N N . LEU A 1 179 ? 21.286 -1.829 -7.293 1.00 91.38 179 LEU A N 1
ATOM 1388 C CA . LEU A 1 179 ? 21.481 -2.653 -8.484 1.00 91.38 179 LEU A CA 1
ATOM 1389 C C . LEU A 1 179 ? 21.938 -4.069 -8.110 1.00 91.38 179 LEU A C 1
ATOM 1391 O O . LEU A 1 179 ? 21.326 -5.039 -8.552 1.00 91.38 179 LEU A O 1
ATOM 1395 N N . GLU A 1 180 ? 22.953 -4.199 -7.254 1.00 92.69 180 GLU A N 1
ATOM 1396 C CA . GLU A 1 180 ? 23.450 -5.511 -6.819 1.00 92.69 180 GLU A CA 1
ATOM 1397 C C . GLU A 1 180 ? 22.386 -6.317 -6.061 1.00 92.69 180 GLU A C 1
ATOM 1399 O O . GLU A 1 180 ? 22.190 -7.504 -6.327 1.00 92.69 180 GLU A O 1
ATOM 1404 N N . PHE A 1 181 ? 21.606 -5.664 -5.198 1.00 91.38 181 PHE A N 1
ATOM 1405 C CA . PHE A 1 181 ? 20.471 -6.306 -4.533 1.00 91.38 181 PHE A CA 1
ATOM 1406 C C . PHE A 1 181 ? 19.400 -6.795 -5.526 1.00 91.38 181 PHE A C 1
ATOM 1408 O O . PHE A 1 181 ? 18.875 -7.906 -5.403 1.00 91.38 181 PHE A O 1
ATOM 1415 N N . MET A 1 182 ? 19.090 -5.998 -6.552 1.00 92.25 182 MET A N 1
ATOM 1416 C CA . MET A 1 182 ? 18.131 -6.381 -7.592 1.00 92.25 182 MET A CA 1
ATOM 1417 C C . MET A 1 182 ? 18.655 -7.538 -8.454 1.00 92.25 182 MET A C 1
ATOM 1419 O O . MET A 1 182 ? 17.885 -8.431 -8.814 1.00 92.25 182 MET A O 1
ATOM 1423 N N . LYS A 1 183 ? 19.964 -7.585 -8.739 1.00 94.38 183 LYS A N 1
ATOM 1424 C CA . LYS A 1 183 ? 20.605 -8.716 -9.431 1.00 94.38 183 LYS A CA 1
ATOM 1425 C C . LYS A 1 183 ? 20.482 -10.015 -8.634 1.00 94.38 183 LYS A C 1
ATOM 1427 O O . LYS A 1 183 ? 20.211 -11.056 -9.231 1.00 94.38 183 LYS A O 1
ATOM 1432 N N . GLN A 1 184 ? 20.607 -9.960 -7.311 1.00 93.56 184 GLN A N 1
ATOM 1433 C CA . GLN A 1 184 ? 20.499 -11.133 -6.431 1.00 93.56 184 GLN A CA 1
ATOM 1434 C C . GLN A 1 184 ? 19.047 -11.569 -6.175 1.00 93.56 184 GLN A C 1
ATOM 1436 O O . GLN A 1 184 ? 18.781 -12.742 -5.921 1.00 93.56 184 GLN A O 1
ATOM 1441 N N . SER A 1 185 ? 18.087 -10.651 -6.287 1.00 92.50 185 SER A N 1
ATOM 1442 C CA . SER A 1 185 ? 16.667 -10.939 -6.066 1.00 92.50 185 SER A CA 1
ATOM 1443 C C . SER A 1 185 ? 16.104 -11.903 -7.114 1.00 92.50 185 SER A C 1
ATOM 1445 O O . SER A 1 185 ? 16.351 -11.760 -8.310 1.00 92.50 185 SER A O 1
ATOM 1447 N N . SER A 1 186 ? 15.317 -12.900 -6.710 1.00 92.44 186 SER A N 1
ATOM 1448 C CA . SER A 1 186 ? 14.719 -13.844 -7.663 1.00 92.44 186 SER A CA 1
ATOM 1449 C C . SER A 1 186 ? 13.638 -13.182 -8.530 1.00 92.44 186 SER A C 1
ATOM 1451 O O . SER A 1 186 ? 12.996 -12.209 -8.130 1.00 92.44 186 SER A O 1
ATOM 1453 N N . ARG A 1 187 ? 13.375 -13.749 -9.716 1.00 91.44 187 ARG A N 1
ATOM 1454 C CA . ARG A 1 187 ? 12.292 -13.279 -10.606 1.00 91.44 187 ARG A CA 1
ATOM 1455 C C . ARG A 1 187 ? 10.937 -13.240 -9.890 1.00 91.44 187 ARG A C 1
ATOM 1457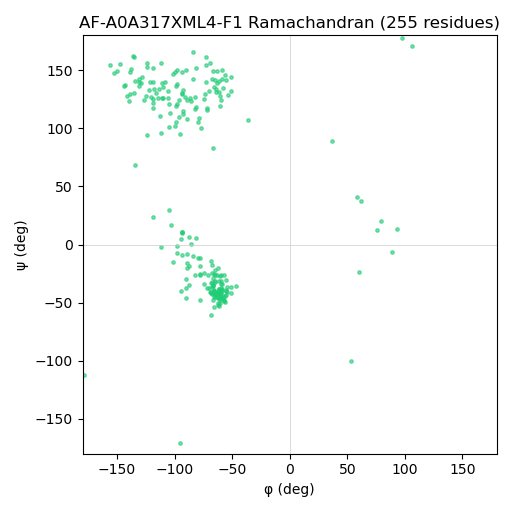 O O . ARG A 1 187 ? 10.210 -12.262 -10.010 1.00 91.44 187 ARG A O 1
ATOM 1464 N N . SER A 1 188 ? 10.640 -14.251 -9.071 1.00 89.31 188 SER A N 1
ATOM 1465 C CA . SER A 1 188 ? 9.383 -14.337 -8.314 1.00 89.31 188 SER A CA 1
ATOM 1466 C C . SER A 1 188 ? 9.223 -13.250 -7.245 1.00 89.31 188 SER A C 1
ATOM 1468 O O . SER A 1 188 ? 8.096 -12.897 -6.900 1.00 89.31 188 SER A O 1
ATOM 1470 N N . MET A 1 189 ? 10.325 -12.698 -6.725 1.00 88.88 189 MET A N 1
ATOM 1471 C CA . MET A 1 189 ? 10.307 -11.590 -5.762 1.00 88.88 189 MET A CA 1
ATOM 1472 C C . MET A 1 189 ? 10.034 -10.238 -6.430 1.00 88.88 189 MET A C 1
ATOM 1474 O O . MET A 1 189 ? 9.506 -9.334 -5.782 1.00 88.88 189 MET A O 1
ATOM 1478 N N . MET A 1 190 ? 10.378 -10.109 -7.714 1.00 91.50 190 MET A N 1
ATOM 1479 C CA . MET A 1 190 ? 10.266 -8.873 -8.499 1.00 91.50 190 MET A CA 1
ATOM 1480 C C . MET A 1 190 ? 8.959 -8.791 -9.286 1.00 91.50 190 MET A C 1
ATOM 1482 O O . MET A 1 190 ? 8.369 -7.714 -9.401 1.00 91.50 190 MET A O 1
ATOM 1486 N N . GLY A 1 191 ? 8.539 -9.921 -9.849 1.00 94.94 191 GLY A N 1
ATOM 1487 C CA . GLY A 1 191 ? 7.446 -9.989 -10.800 1.00 94.94 191 GLY A CA 1
ATOM 1488 C C . GLY A 1 191 ? 6.057 -10.067 -10.169 1.00 94.94 191 GLY A C 1
ATOM 1489 O O . GLY A 1 191 ? 5.881 -10.313 -8.970 1.00 94.94 191 GLY A O 1
ATOM 1490 N N . GLY A 1 192 ? 5.055 -9.829 -11.008 1.00 96.88 192 GLY A N 1
ATOM 1491 C CA . GLY A 1 192 ? 3.651 -9.773 -10.632 1.00 96.88 192 GLY A CA 1
ATOM 1492 C C . GLY A 1 192 ? 3.112 -8.364 -10.402 1.00 96.88 192 GLY A C 1
ATOM 1493 O O . GLY A 1 192 ? 3.822 -7.355 -10.469 1.00 96.88 192 GLY A O 1
ATOM 1494 N N . LEU A 1 193 ? 1.815 -8.318 -10.111 1.00 97.44 193 LEU A N 1
ATOM 1495 C CA . LEU A 1 193 ? 1.032 -7.107 -9.892 1.00 97.44 193 LEU A CA 1
ATOM 1496 C C . LEU A 1 193 ? 0.261 -7.224 -8.579 1.00 97.44 193 LEU A C 1
ATOM 1498 O O . LEU A 1 193 ? -0.325 -8.262 -8.281 1.00 97.44 193 LEU A O 1
ATOM 1502 N N . ARG A 1 194 ? 0.196 -6.145 -7.809 1.00 96.88 194 ARG A N 1
ATOM 1503 C CA . ARG A 1 194 ? -0.693 -6.036 -6.658 1.00 96.88 194 ARG A CA 1
ATOM 1504 C C . ARG A 1 194 ? -1.863 -5.128 -6.991 1.00 96.88 194 ARG A C 1
ATOM 1506 O O . ARG A 1 194 ? -1.663 -4.020 -7.485 1.00 96.88 194 ARG A O 1
ATOM 1513 N N . LEU A 1 195 ? -3.060 -5.607 -6.671 1.00 97.62 195 LEU A N 1
ATOM 1514 C CA . LEU A 1 195 ? -4.246 -4.774 -6.533 1.00 97.62 195 LEU A CA 1
ATOM 1515 C C . LEU A 1 195 ? -4.459 -4.474 -5.055 1.00 97.62 195 LEU A C 1
ATOM 1517 O O . LEU A 1 195 ? -4.285 -5.353 -4.212 1.00 97.62 195 LEU A O 1
ATOM 1521 N N . GLU A 1 196 ? -4.817 -3.240 -4.743 1.00 97.06 196 GLU A N 1
ATOM 1522 C CA . GLU A 1 196 ? -5.104 -2.784 -3.389 1.00 97.06 196 GLU A CA 1
ATOM 1523 C C . GLU A 1 196 ? -6.328 -1.880 -3.414 1.00 97.06 196 GLU A C 1
ATOM 1525 O O . GLU A 1 196 ? -6.389 -0.963 -4.228 1.00 97.06 196 GLU A O 1
ATOM 1530 N N . VAL A 1 197 ? -7.299 -2.150 -2.549 1.00 96.19 197 VAL A N 1
ATOM 1531 C CA . VAL A 1 197 ? -8.541 -1.390 -2.435 1.00 96.19 197 VAL A CA 1
ATOM 1532 C C . VAL A 1 197 ? -8.620 -0.808 -1.036 1.00 96.19 197 VAL A C 1
ATOM 1534 O O . VAL A 1 197 ? -8.611 -1.541 -0.050 1.00 96.19 197 VAL A O 1
ATOM 1537 N N . THR A 1 198 ? -8.720 0.512 -0.967 1.00 94.44 198 THR A N 1
ATOM 1538 C CA . THR A 1 198 ? -8.996 1.247 0.261 1.00 94.44 198 THR A CA 1
ATOM 1539 C C . THR A 1 198 ? -10.507 1.383 0.426 1.00 94.44 198 THR A C 1
ATOM 1541 O O . THR A 1 198 ? -11.183 1.918 -0.461 1.00 94.44 198 THR A O 1
ATOM 1544 N N . VAL A 1 199 ? -11.036 0.935 1.563 1.00 92.25 199 VAL A N 1
ATOM 1545 C CA . VAL A 1 199 ? -12.466 0.983 1.893 1.00 92.25 199 VAL A CA 1
ATOM 1546 C C . VAL A 1 199 ? -12.684 1.498 3.313 1.00 92.25 199 VAL A C 1
ATOM 1548 O O . VAL A 1 199 ? -11.934 1.166 4.230 1.00 92.25 199 VAL A O 1
ATOM 1551 N N . GLN A 1 200 ? -13.719 2.316 3.499 1.00 92.88 200 GLN A N 1
ATOM 1552 C CA . GLN A 1 200 ? -14.214 2.676 4.827 1.00 92.88 200 GLN A CA 1
ATOM 1553 C C . GLN A 1 200 ? -15.214 1.626 5.301 1.00 92.88 200 GLN A C 1
ATOM 1555 O O . GLN A 1 200 ? -16.170 1.332 4.585 1.00 92.88 200 GLN A O 1
ATOM 1560 N N . ALA A 1 201 ? -14.995 1.060 6.480 1.00 92.69 201 ALA A N 1
ATOM 1561 C CA . ALA A 1 201 ? -15.896 0.097 7.106 1.00 92.69 201 ALA A CA 1
ATOM 1562 C C . ALA A 1 201 ? -15.671 0.120 8.615 1.00 92.69 201 ALA A C 1
ATOM 1564 O O . ALA A 1 201 ? -14.570 0.434 9.052 1.00 92.69 201 ALA A O 1
ATOM 1565 N N . LYS A 1 202 ? -16.673 -0.255 9.413 1.00 94.38 202 LYS A N 1
ATOM 1566 C CA . LYS A 1 202 ? -16.556 -0.237 10.880 1.00 94.38 202 LYS A CA 1
ATOM 1567 C C . LYS A 1 202 ? -15.553 -1.258 11.421 1.00 94.38 202 LYS A C 1
ATOM 1569 O O . LYS A 1 202 ? -14.858 -0.968 12.396 1.00 94.38 202 LYS A O 1
ATOM 1574 N N . THR A 1 203 ? -15.452 -2.420 10.772 1.00 93.38 203 THR A N 1
ATOM 1575 C CA . THR A 1 203 ? -14.503 -3.483 11.127 1.00 93.38 203 THR A CA 1
ATOM 1576 C C . THR A 1 203 ? -13.816 -4.078 9.900 1.00 93.38 203 THR A C 1
ATOM 1578 O O . THR A 1 203 ? -14.296 -3.922 8.770 1.00 93.38 203 THR A O 1
ATOM 1581 N N . LEU A 1 204 ? -12.699 -4.776 10.112 1.00 91.44 204 LEU A N 1
ATOM 1582 C CA . LEU A 1 204 ? -11.958 -5.467 9.059 1.00 91.44 204 LEU A CA 1
ATOM 1583 C C . LEU A 1 204 ? -12.815 -6.555 8.404 1.00 91.44 204 LEU A C 1
ATOM 1585 O O . LEU A 1 204 ? -12.819 -6.668 7.180 1.00 91.44 204 LEU A O 1
ATOM 1589 N N . ARG A 1 205 ? -13.586 -7.320 9.180 1.00 92.88 205 ARG A N 1
ATOM 1590 C CA . ARG A 1 205 ? -14.512 -8.331 8.652 1.00 92.88 205 ARG A CA 1
ATOM 1591 C C . ARG A 1 205 ? -15.533 -7.717 7.701 1.00 92.88 205 ARG A C 1
ATOM 1593 O O . ARG A 1 205 ? -15.751 -8.264 6.623 1.00 92.88 205 ARG A O 1
ATOM 1600 N N . LEU A 1 206 ? -16.114 -6.570 8.062 1.00 95.00 206 LEU A N 1
ATOM 1601 C CA . LEU A 1 206 ? -17.049 -5.854 7.191 1.00 95.00 206 LEU A CA 1
ATOM 1602 C C . LEU A 1 206 ? -16.357 -5.332 5.926 1.00 95.00 206 LEU A C 1
ATOM 1604 O O . LEU A 1 206 ? -16.916 -5.463 4.841 1.00 95.00 206 LEU A O 1
ATOM 1608 N N . ALA A 1 207 ? -15.126 -4.818 6.034 1.00 93.62 207 ALA A N 1
ATOM 1609 C CA . ALA A 1 207 ? -14.332 -4.426 4.868 1.00 93.62 207 ALA A CA 1
ATOM 1610 C C . ALA A 1 207 ? -14.086 -5.610 3.917 1.00 93.62 207 ALA A C 1
ATOM 1612 O O . ALA A 1 207 ? -14.256 -5.479 2.704 1.00 93.62 207 ALA A O 1
ATOM 1613 N N . VAL A 1 208 ? -13.702 -6.771 4.459 1.00 93.38 208 VAL A N 1
ATOM 1614 C CA . VAL A 1 208 ? -13.445 -7.996 3.687 1.00 93.38 208 VAL A CA 1
ATOM 1615 C C . VAL A 1 208 ? -14.721 -8.498 3.019 1.00 93.38 208 VAL A C 1
ATOM 1617 O O . VAL A 1 208 ? -14.688 -8.811 1.831 1.00 93.38 208 VAL A O 1
ATOM 1620 N N . GLN A 1 209 ? -15.841 -8.536 3.745 1.00 94.25 209 GLN A N 1
ATOM 1621 C CA . GLN A 1 209 ? -17.138 -8.931 3.197 1.00 94.25 209 GLN A CA 1
ATOM 1622 C C . GLN A 1 209 ? -17.576 -7.990 2.070 1.00 94.25 209 GLN A C 1
ATOM 1624 O O . GLN A 1 209 ? -17.993 -8.450 1.010 1.00 94.25 209 GLN A O 1
ATOM 1629 N N . GLU A 1 210 ? -17.447 -6.677 2.272 1.00 93.50 210 GLU A N 1
ATOM 1630 C CA . GLU A 1 210 ? -17.814 -5.682 1.268 1.00 93.50 210 GLU A CA 1
ATOM 1631 C C . GLU A 1 210 ? -16.987 -5.848 -0.009 1.00 93.50 210 GLU A C 1
ATOM 1633 O O . GLU A 1 210 ? -17.553 -5.996 -1.090 1.00 93.50 210 GLU A O 1
ATOM 1638 N N . ILE A 1 211 ? -15.656 -5.881 0.102 1.00 94.50 211 ILE A N 1
ATOM 1639 C CA . ILE A 1 211 ? -14.787 -6.019 -1.071 1.00 94.50 211 ILE A CA 1
ATOM 1640 C C . ILE A 1 211 ? -14.930 -7.396 -1.724 1.00 94.50 211 ILE A C 1
ATOM 1642 O O . ILE A 1 211 ? -14.858 -7.480 -2.951 1.00 94.50 211 ILE A O 1
ATOM 1646 N N . GLY A 1 212 ? -15.199 -8.449 -0.948 1.00 93.25 212 GLY A N 1
ATOM 1647 C CA . GLY A 1 212 ? -15.481 -9.796 -1.451 1.00 93.25 212 GLY A CA 1
ATOM 1648 C C . GLY A 1 212 ? -16.697 -9.868 -2.380 1.00 93.25 212 GLY A C 1
ATOM 1649 O O . GLY A 1 212 ? -16.719 -10.701 -3.282 1.00 93.25 212 GLY A O 1
ATOM 1650 N N . ASN A 1 213 ? -17.653 -8.946 -2.231 1.00 92.12 213 ASN A N 1
ATOM 1651 C CA . ASN A 1 213 ? -18.832 -8.825 -3.096 1.00 92.12 213 ASN A CA 1
ATOM 1652 C C . ASN A 1 213 ? -18.592 -7.948 -4.340 1.00 92.12 213 ASN A C 1
ATOM 1654 O O . ASN A 1 213 ? -19.526 -7.647 -5.082 1.00 92.12 213 ASN A O 1
ATOM 1658 N N . THR A 1 214 ? -17.353 -7.513 -4.581 1.00 93.25 214 THR A N 1
ATOM 1659 C CA . THR A 1 214 ? -16.992 -6.651 -5.711 1.00 93.25 214 THR A CA 1
ATOM 1660 C C . THR A 1 214 ? -15.888 -7.279 -6.567 1.00 93.25 214 THR A C 1
ATOM 1662 O O . THR A 1 214 ? -15.062 -8.050 -6.076 1.00 93.25 214 THR A O 1
ATOM 1665 N N . PRO A 1 215 ? -15.775 -6.900 -7.850 1.00 94.44 215 PRO A N 1
ATOM 1666 C CA . PRO A 1 215 ? -14.683 -7.343 -8.704 1.00 94.44 215 PRO A CA 1
ATOM 1667 C C . PRO A 1 215 ? -13.393 -6.527 -8.497 1.00 94.44 215 PRO A C 1
ATOM 1669 O O . PRO A 1 215 ? -12.430 -6.728 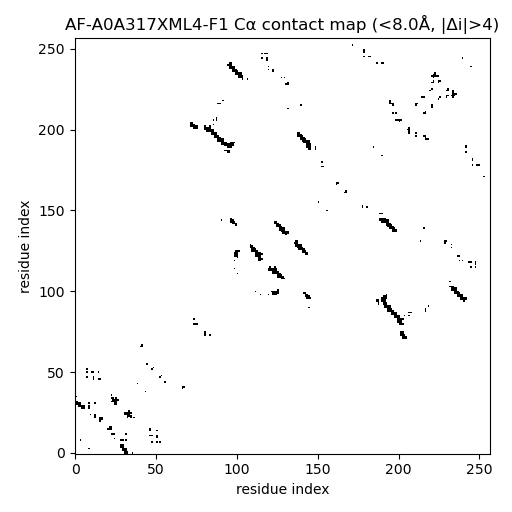-9.232 1.00 94.44 215 PRO A O 1
ATOM 1672 N N . LEU A 1 216 ? -13.338 -5.606 -7.525 1.00 95.31 216 LEU A N 1
ATOM 1673 C CA . LEU A 1 216 ? -12.265 -4.605 -7.399 1.00 95.31 216 LEU A CA 1
ATOM 1674 C C . LEU A 1 216 ? -10.897 -5.195 -7.040 1.00 95.31 216 LEU A C 1
ATOM 1676 O O . LEU A 1 216 ? -9.862 -4.615 -7.355 1.00 95.31 216 LEU A O 1
ATOM 1680 N N . LEU A 1 217 ? -10.873 -6.369 -6.409 1.00 96.62 217 LEU A N 1
ATOM 1681 C CA . LEU A 1 217 ? -9.639 -7.126 -6.199 1.00 96.62 217 LEU A CA 1
ATOM 1682 C C . LEU A 1 217 ? -9.387 -8.179 -7.278 1.00 96.62 217 LEU A C 1
ATOM 1684 O O . LEU A 1 217 ? -8.414 -8.915 -7.144 1.00 96.62 217 LEU A O 1
ATOM 1688 N N . SER A 1 218 ? -10.199 -8.266 -8.339 1.00 95.94 218 SER A N 1
ATOM 1689 C CA . SER A 1 218 ? -10.046 -9.223 -9.445 1.00 95.94 218 SER A CA 1
ATOM 1690 C C . SER A 1 218 ? -9.240 -8.631 -10.599 1.00 95.94 218 SER A C 1
ATOM 1692 O O . SER A 1 218 ? -9.701 -7.732 -11.297 1.00 95.94 218 SER A O 1
ATOM 1694 N N . LEU A 1 219 ? -8.058 -9.189 -10.878 1.00 95.31 219 LEU A N 1
ATOM 1695 C CA . LEU A 1 219 ? -7.237 -8.744 -12.011 1.00 95.31 219 LEU A CA 1
ATOM 1696 C C . LEU A 1 219 ? -7.954 -8.901 -13.359 1.00 95.31 219 LEU A C 1
ATOM 1698 O O . LEU A 1 219 ? -7.791 -8.064 -14.248 1.00 95.31 219 LEU A O 1
ATOM 1702 N N . ASN A 1 220 ? -8.782 -9.938 -13.510 1.00 95.75 220 ASN A N 1
ATOM 1703 C CA . ASN A 1 220 ? -9.524 -10.158 -14.749 1.00 95.75 220 ASN A CA 1
ATOM 1704 C C . ASN A 1 220 ? -10.544 -9.040 -15.019 1.00 95.75 220 ASN A C 1
ATOM 1706 O O . ASN A 1 220 ? -10.740 -8.676 -16.172 1.00 95.75 220 ASN A O 1
ATOM 1710 N N . ALA A 1 221 ? -11.123 -8.438 -13.975 1.00 95.62 221 ALA A N 1
ATOM 1711 C CA . ALA A 1 221 ? -12.066 -7.332 -14.130 1.00 95.62 221 ALA A CA 1
ATOM 1712 C C . ALA A 1 221 ? -11.425 -6.077 -14.742 1.00 95.62 221 ALA A C 1
ATOM 1714 O O . ALA A 1 221 ? -12.111 -5.307 -15.403 1.00 95.62 221 ALA A O 1
ATOM 1715 N N . TYR A 1 222 ? -10.112 -5.898 -14.570 1.00 95.75 222 TYR A N 1
ATOM 1716 C CA . TYR A 1 222 ? -9.360 -4.804 -15.188 1.00 95.75 222 TYR A CA 1
ATOM 1717 C C . TYR A 1 222 ? -8.792 -5.171 -16.559 1.00 95.75 222 TYR A C 1
ATOM 1719 O O . TYR A 1 222 ? -8.636 -4.294 -17.401 1.00 95.75 222 TYR A O 1
ATOM 1727 N N . ARG A 1 223 ? -8.471 -6.445 -16.814 1.00 94.69 223 ARG A N 1
ATOM 1728 C CA . ARG A 1 223 ? -7.963 -6.888 -18.126 1.00 94.69 223 ARG A CA 1
ATOM 1729 C C . ARG A 1 223 ? -9.090 -7.014 -19.152 1.00 94.69 223 ARG A C 1
ATOM 1731 O O . ARG A 1 223 ? -8.985 -6.470 -20.250 1.00 94.69 223 ARG A O 1
ATOM 1738 N N . ASN A 1 224 ? -10.176 -7.677 -18.760 1.00 94.81 224 ASN A N 1
ATOM 1739 C CA . ASN A 1 224 ? -11.314 -8.044 -19.601 1.00 94.81 224 ASN A CA 1
ATOM 1740 C C . ASN A 1 224 ? -12.641 -7.725 -18.876 1.00 94.81 224 ASN A C 1
ATOM 1742 O O . ASN A 1 224 ? -13.353 -8.651 -18.470 1.00 94.81 224 ASN A O 1
ATOM 1746 N N . PRO A 1 225 ? -12.972 -6.435 -18.667 1.00 93.12 225 PRO A N 1
ATOM 1747 C CA . PRO A 1 225 ? -14.170 -6.028 -17.937 1.00 93.12 225 PRO A CA 1
ATOM 1748 C C . PRO A 1 225 ? -15.437 -6.542 -18.623 1.00 93.12 225 PRO A C 1
ATOM 1750 O O . PRO A 1 225 ? -15.726 -6.181 -19.762 1.00 93.12 225 PRO A O 1
ATOM 1753 N N . GLN A 1 226 ? -16.199 -7.369 -17.906 1.00 90.44 226 GLN A N 1
ATOM 1754 C CA . GLN A 1 226 ? -17.502 -7.862 -18.365 1.00 90.44 226 GLN A CA 1
ATOM 1755 C C . GLN A 1 226 ? -18.634 -6.898 -17.988 1.00 90.44 226 GLN A C 1
ATOM 1757 O O . GLN A 1 226 ? -19.570 -6.710 -18.760 1.00 90.44 226 GLN A O 1
ATOM 1762 N N . SER A 1 227 ? -18.534 -6.247 -16.824 1.00 89.38 227 SER A N 1
ATOM 1763 C CA . SER A 1 227 ? -19.516 -5.260 -16.377 1.00 89.38 227 SER A CA 1
ATOM 1764 C C . SER A 1 227 ? -19.234 -3.882 -16.966 1.00 89.38 227 SER A C 1
ATOM 1766 O O . SER A 1 227 ? -18.083 -3.449 -17.062 1.00 89.38 227 SER A O 1
ATOM 1768 N N . GLU A 1 228 ? -20.300 -3.161 -17.315 1.00 89.50 228 GLU A N 1
ATOM 1769 C CA . GLU A 1 228 ? -20.202 -1.822 -17.909 1.00 89.50 228 GLU A CA 1
ATOM 1770 C C . GLU A 1 228 ? -19.488 -0.838 -16.984 1.00 89.50 228 GLU A C 1
ATOM 1772 O O . GLU A 1 228 ? -18.646 -0.065 -17.431 1.00 89.50 228 GLU A O 1
ATOM 1777 N N . VAL A 1 229 ? -19.739 -0.960 -15.679 1.00 89.81 229 VAL A N 1
ATOM 1778 C CA . VAL A 1 229 ? -19.128 -0.148 -14.621 1.00 89.81 229 VAL A CA 1
ATOM 1779 C C . VAL A 1 229 ? -17.603 -0.285 -14.584 1.00 89.81 229 VAL A C 1
ATOM 1781 O O . VAL A 1 229 ? -16.905 0.669 -14.254 1.00 89.81 229 VAL A O 1
ATOM 1784 N N . MET A 1 230 ? -17.061 -1.451 -14.951 1.00 92.44 230 MET A N 1
ATOM 1785 C CA . MET A 1 230 ? -15.614 -1.690 -14.950 1.00 92.44 230 MET A CA 1
ATOM 1786 C C . MET A 1 230 ? -14.934 -1.312 -16.271 1.00 92.44 230 MET A C 1
ATOM 1788 O O . MET A 1 230 ? -13.714 -1.146 -16.283 1.00 92.44 230 MET A O 1
ATOM 1792 N N . ARG A 1 231 ? -15.683 -1.133 -17.373 1.00 91.88 231 ARG A N 1
ATOM 1793 C CA . ARG A 1 231 ? -15.116 -0.800 -18.697 1.00 91.88 231 ARG A CA 1
ATOM 1794 C C . ARG A 1 231 ? -14.245 0.467 -18.682 1.00 91.88 231 ARG A C 1
ATOM 1796 O O . ARG A 1 231 ? -13.135 0.395 -19.210 1.00 91.88 231 ARG A O 1
ATOM 1803 N N . PRO A 1 232 ? -14.640 1.585 -18.034 1.00 92.12 232 PRO A N 1
ATOM 1804 C CA . PRO A 1 232 ? -13.796 2.782 -17.969 1.00 92.12 232 PRO A CA 1
ATOM 1805 C C . PRO A 1 232 ? -12.442 2.543 -17.289 1.00 92.12 232 PRO A C 1
ATOM 1807 O O . PRO A 1 232 ? -11.462 3.216 -17.597 1.00 92.12 232 PRO A O 1
ATOM 1810 N N . TYR A 1 233 ? -12.374 1.562 -16.387 1.00 93.69 233 TYR A N 1
ATOM 1811 C CA . TYR A 1 233 ? -11.190 1.243 -15.594 1.00 93.69 233 TYR A CA 1
ATOM 1812 C C . TYR A 1 233 ? -10.320 0.149 -16.228 1.00 93.69 233 TYR A C 1
ATOM 1814 O O . TYR A 1 233 ? -9.403 -0.352 -15.579 1.00 93.69 233 TYR A O 1
ATOM 1822 N N . GLN A 1 234 ? -10.577 -0.239 -17.484 1.00 95.44 234 GLN A N 1
ATOM 1823 C CA . GLN A 1 234 ? -9.782 -1.257 -18.166 1.00 95.44 234 GLN A CA 1
ATOM 1824 C C . GLN A 1 234 ? -8.299 -0.861 -18.226 1.00 95.44 234 GLN A C 1
ATOM 1826 O O . GLN A 1 234 ? -7.951 0.260 -18.606 1.00 95.44 234 GLN A O 1
ATOM 1831 N N . LEU A 1 235 ? -7.414 -1.807 -17.910 1.00 95.88 235 LEU A N 1
ATOM 1832 C CA . LEU A 1 235 ? -5.967 -1.626 -17.899 1.00 95.88 235 LEU A CA 1
ATOM 1833 C C . LEU A 1 235 ? -5.302 -2.416 -19.029 1.00 95.88 235 LEU A C 1
ATOM 1835 O O . LEU A 1 235 ? -5.624 -3.577 -19.283 1.00 95.88 235 LEU A O 1
ATOM 1839 N N . ARG A 1 236 ? -4.312 -1.794 -19.667 1.00 95.75 236 ARG A N 1
ATOM 1840 C CA . ARG A 1 236 ? -3.292 -2.474 -20.468 1.00 95.75 236 ARG A CA 1
ATOM 1841 C C . ARG A 1 236 ? -2.117 -2.837 -19.573 1.00 95.75 236 ARG A C 1
ATOM 1843 O O . ARG A 1 236 ? -1.813 -2.120 -18.619 1.00 95.75 236 ARG A O 1
ATOM 1850 N N . THR A 1 237 ? -1.437 -3.923 -19.915 1.00 96.00 237 THR A N 1
ATOM 1851 C CA . THR A 1 237 ? -0.257 -4.406 -19.194 1.00 96.00 237 THR A CA 1
ATOM 1852 C C . THR A 1 237 ? 0.962 -4.418 -20.102 1.00 96.00 237 THR A C 1
ATOM 1854 O O . THR A 1 237 ? 0.860 -4.846 -21.250 1.00 96.00 237 THR A O 1
ATOM 1857 N N . LEU A 1 238 ? 2.106 -4.018 -19.562 1.00 97.19 238 LEU A N 1
ATOM 1858 C CA . LEU A 1 238 ? 3.426 -4.225 -20.146 1.00 97.19 238 LEU A CA 1
ATOM 1859 C C . LEU A 1 238 ? 4.203 -5.171 -19.228 1.00 97.19 238 LEU A C 1
ATOM 1861 O O . LEU A 1 238 ? 4.308 -4.919 -18.027 1.00 97.19 238 LEU A O 1
ATOM 1865 N N . CYS A 1 239 ? 4.719 -6.261 -19.790 1.00 97.00 239 CYS A N 1
ATOM 1866 C CA . CYS A 1 239 ? 5.531 -7.229 -19.063 1.00 97.00 239 CYS A CA 1
ATOM 1867 C C . CYS A 1 239 ? 7.006 -6.936 -19.322 1.00 97.00 239 CYS A C 1
ATOM 1869 O O . CYS A 1 239 ? 7.449 -6.961 -20.465 1.00 97.00 239 CYS A O 1
ATOM 1871 N N . VAL A 1 240 ? 7.752 -6.674 -18.256 1.00 97.31 240 VAL A N 1
ATOM 1872 C CA . VAL A 1 240 ? 9.190 -6.412 -18.295 1.00 97.31 240 VAL A CA 1
ATOM 1873 C C . VAL A 1 240 ? 9.914 -7.580 -17.639 1.00 97.31 240 VAL A C 1
ATOM 1875 O O . VAL A 1 240 ? 9.602 -7.948 -16.503 1.00 97.31 240 VAL A O 1
ATOM 1878 N N . SER A 1 241 ? 10.879 -8.179 -18.334 1.00 96.75 241 SER A N 1
ATOM 1879 C CA . SER A 1 241 ? 11.674 -9.251 -17.743 1.00 96.75 241 SER A CA 1
ATOM 1880 C C . SER A 1 241 ? 12.656 -8.699 -16.701 1.00 96.75 241 SER A C 1
ATOM 1882 O O . SER A 1 241 ? 12.984 -7.510 -16.677 1.00 96.75 241 SER A O 1
ATOM 1884 N N . LYS A 1 242 ? 13.155 -9.570 -15.817 1.00 95.31 242 LYS A N 1
ATOM 1885 C CA . LYS A 1 242 ? 14.205 -9.174 -14.870 1.00 95.31 242 LYS A CA 1
ATOM 1886 C C . LYS A 1 242 ? 15.469 -8.703 -15.600 1.00 95.31 242 LYS A C 1
ATOM 1888 O O . LYS A 1 242 ? 16.053 -7.724 -15.153 1.00 95.31 242 LYS A O 1
ATOM 1893 N N . SER A 1 243 ? 15.893 -9.390 -16.664 1.00 96.00 243 SER A N 1
ATOM 1894 C CA . SER A 1 243 ? 17.090 -9.010 -17.426 1.00 96.00 243 SER A CA 1
ATOM 1895 C C . SER A 1 243 ? 16.936 -7.611 -18.006 1.00 96.00 243 SER A C 1
ATOM 1897 O O . SER A 1 243 ? 17.750 -6.756 -17.683 1.00 96.00 243 SER A O 1
ATOM 1899 N N . ASP A 1 244 ? 15.823 -7.330 -18.692 1.00 96.69 244 ASP A N 1
ATOM 1900 C CA . ASP A 1 244 ? 15.595 -6.013 -19.304 1.00 96.69 244 ASP A CA 1
ATOM 1901 C C . ASP A 1 244 ? 15.582 -4.897 -18.252 1.00 96.69 244 ASP A C 1
ATOM 1903 O O . ASP A 1 244 ? 16.119 -3.813 -18.468 1.00 96.69 244 ASP A O 1
ATOM 1907 N N . TYR A 1 245 ? 14.993 -5.156 -17.078 1.00 96.00 245 TYR A N 1
ATOM 1908 C CA . TYR A 1 245 ? 15.019 -4.203 -15.970 1.00 96.00 245 TYR A CA 1
ATOM 1909 C C . TYR A 1 245 ? 16.441 -3.929 -15.461 1.00 96.00 245 TYR A C 1
ATOM 1911 O O . TYR A 1 245 ? 16.786 -2.771 -15.216 1.00 96.00 245 TYR A O 1
ATOM 1919 N N . ILE A 1 246 ? 17.256 -4.972 -15.281 1.00 95.75 246 ILE A N 1
ATOM 1920 C CA . ILE A 1 246 ? 18.643 -4.832 -14.824 1.00 95.75 246 ILE A CA 1
ATOM 1921 C C . ILE A 1 246 ? 19.478 -4.098 -15.874 1.00 95.75 246 ILE A C 1
ATOM 1923 O O . ILE A 1 246 ? 20.191 -3.162 -15.516 1.00 95.75 246 ILE A O 1
ATOM 1927 N N . ASP A 1 247 ? 19.339 -4.455 -17.147 1.00 95.88 247 ASP A N 1
ATOM 1928 C CA . ASP A 1 247 ? 20.054 -3.813 -18.249 1.00 95.88 247 ASP A CA 1
ATOM 1929 C C . ASP A 1 247 ? 19.668 -2.332 -18.358 1.00 95.88 247 ASP A C 1
ATOM 1931 O O . ASP A 1 247 ? 20.537 -1.466 -18.466 1.00 95.88 247 ASP A O 1
ATOM 1935 N N . ASN A 1 248 ? 18.378 -2.010 -18.197 1.00 94.56 248 ASN A N 1
ATOM 1936 C CA . ASN A 1 248 ? 17.903 -0.629 -18.136 1.00 94.56 248 ASN A CA 1
ATOM 1937 C C . ASN A 1 248 ? 18.499 0.138 -16.945 1.00 94.56 248 ASN A C 1
ATOM 1939 O O . ASN A 1 248 ? 18.884 1.295 -17.094 1.00 94.56 248 ASN A O 1
ATOM 1943 N N . LEU A 1 249 ? 18.600 -0.475 -15.760 1.00 91.38 249 LEU A N 1
ATOM 1944 C CA . LEU A 1 249 ? 19.241 0.166 -14.606 1.00 91.38 249 LEU A CA 1
ATOM 1945 C C . LEU A 1 249 ? 20.733 0.428 -14.837 1.00 91.38 249 LEU A C 1
ATOM 1947 O O . LEU A 1 249 ? 21.208 1.509 -14.495 1.00 91.38 249 LEU A O 1
ATOM 1951 N N . VAL A 1 250 ? 21.460 -0.542 -15.400 1.00 94.19 250 VAL A N 1
ATOM 1952 C CA . VAL A 1 250 ? 22.887 -0.404 -15.733 1.00 94.19 250 VAL A CA 1
ATOM 1953 C C . VAL A 1 250 ? 23.082 0.728 -16.736 1.00 94.19 250 VAL A C 1
ATOM 1955 O O . VAL A 1 250 ? 23.895 1.617 -16.498 1.00 94.19 250 VAL A O 1
ATOM 1958 N N . PHE A 1 251 ? 22.280 0.742 -17.801 1.00 92.56 251 PHE A N 1
ATOM 1959 C CA . PHE A 1 251 ? 22.298 1.800 -18.804 1.00 92.56 251 PHE A CA 1
ATOM 1960 C C . PHE A 1 251 ? 22.028 3.182 -18.194 1.00 92.56 251 PHE A C 1
ATOM 1962 O O . PHE A 1 251 ? 22.737 4.140 -18.483 1.00 92.56 251 PHE A O 1
ATOM 1969 N N . MET A 1 252 ? 21.021 3.308 -17.327 1.00 89.94 252 MET A N 1
ATOM 1970 C CA . MET A 1 252 ? 20.704 4.590 -16.692 1.00 89.94 252 MET A CA 1
ATOM 1971 C C . MET A 1 252 ? 21.814 5.059 -15.743 1.00 89.94 252 MET A C 1
ATOM 1973 O O . MET A 1 252 ? 22.079 6.257 -15.665 1.00 89.94 252 MET A O 1
ATOM 1977 N N . LEU A 1 253 ? 22.478 4.137 -15.040 1.00 88.56 253 LEU A N 1
ATOM 1978 C CA . LEU A 1 253 ? 23.605 4.462 -14.164 1.00 88.56 253 LEU A CA 1
ATOM 1979 C C . LEU A 1 253 ? 24.840 4.910 -14.945 1.00 88.56 253 LEU A C 1
ATOM 1981 O O . LEU A 1 253 ? 25.456 5.895 -14.549 1.00 88.56 253 LEU A O 1
ATOM 1985 N N . SER A 1 254 ? 25.150 4.271 -16.076 1.00 88.44 254 SER A N 1
ATOM 1986 C CA . SER A 1 254 ? 26.296 4.655 -16.910 1.00 88.44 254 SER A CA 1
ATOM 1987 C C . SER A 1 254 ? 26.126 6.023 -17.580 1.00 88.44 254 SER A C 1
ATOM 1989 O O . SER A 1 254 ? 27.092 6.600 -18.057 1.00 88.44 254 SER A O 1
ATOM 1991 N N . ARG A 1 255 ? 24.896 6.547 -17.664 1.00 85.31 255 ARG A N 1
ATOM 1992 C CA . ARG A 1 255 ? 24.610 7.908 -18.158 1.00 85.31 255 ARG A CA 1
ATOM 1993 C C . ARG A 1 255 ? 24.750 8.986 -17.081 1.00 85.31 255 ARG A C 1
ATOM 1995 O O . ARG A 1 255 ? 24.654 10.165 -17.405 1.00 85.31 255 ARG A O 1
ATOM 2002 N N . ALA A 1 256 ? 24.898 8.586 -15.819 1.00 75.38 256 ALA A N 1
ATOM 2003 C CA . ALA A 1 256 ? 25.074 9.486 -14.683 1.00 75.38 256 ALA A CA 1
ATOM 2004 C C . ALA A 1 256 ? 26.551 9.657 -14.271 1.00 75.38 256 ALA A C 1
ATOM 2006 O O . ALA A 1 256 ? 26.821 10.384 -13.312 1.00 75.38 256 ALA A O 1
ATOM 2007 N N . GLU A 1 257 ? 27.464 8.962 -14.954 1.00 65.94 257 GLU A N 1
ATOM 2008 C CA . GLU A 1 257 ? 28.926 9.083 -14.846 1.00 65.94 257 GLU A CA 1
ATOM 2009 C C . GLU A 1 257 ? 29.461 10.126 -15.830 1.00 65.94 257 GLU A C 1
ATOM 2011 O O . GLU A 1 257 ? 30.366 10.882 -15.410 1.00 65.94 257 GLU A O 1
#

Radius of gyration: 22.24 Å; Cα contacts (8 Å, |Δi|>4): 392; chains: 1; bounding box: 52×34×58 Å

Sequence (257 aa):
MVKVAPEYKQPLLDFLAGKGVVVKGSEYPTALIRGNQVITVGKLIQALEAIGCQTIRFQAYGMKEPLDGYSDLGNVDHPMADLNTFDLGKMYPDPSIILVKPRHLQPAGITTYPMLLPLGTDYGTVQMRVNYNASKLYSVKAYPRLVHLIKAHAGNQVLWAPKTVQNAKARQKALYKQLEFMKQSSRSMMGGLRLEVTVQAKTLRLAVQEIGNTPLLSLNAYRNPQSEVMRPYQLRTLCVSKSDYIDNLVFMLSRAE

Nearest PDB structures (foldseek):
  8ia0-assembly1_CC  TM=1.072E-01  e=6.558E+00  Thermochaetoides thermophila DSM 1495

Solvent-accessible surface area (backbone atoms only — not comparable to full-atom values): 14934 Å² total; per-residue (Å²): 134,63,75,40,61,59,85,54,40,62,59,42,52,54,53,40,44,76,71,71,45,91,77,52,71,30,91,50,70,43,39,49,53,66,68,86,79,87,72,59,67,65,62,54,47,56,46,38,47,74,70,66,53,89,79,84,86,82,78,89,75,76,82,84,62,86,54,88,95,57,92,58,55,67,43,80,84,45,96,64,16,77,75,32,72,46,77,50,71,44,80,46,81,36,65,32,32,34,25,29,34,69,67,52,86,74,54,87,57,57,49,78,47,59,37,63,75,72,84,34,64,75,24,15,26,36,38,33,54,46,59,79,74,88,80,51,76,34,45,37,36,42,34,30,31,37,60,58,49,49,50,72,74,44,77,79,79,77,90,64,84,64,92,42,72,69,52,41,54,53,48,53,56,51,49,53,55,48,50,54,51,57,71,70,49,52,49,69,63,35,11,7,35,30,32,34,39,44,44,72,27,34,27,49,60,54,41,50,54,55,50,68,76,45,60,81,71,39,70,57,38,27,64,61,41,83,50,77,75,36,47,77,63,20,39,41,76,47,77,40,46,62,65,59,53,50,52,50,50,54,55,57,51,66,74,74,111

pLDDT: mean 88.52, std 8.64, range [58.44, 98.0]